Protein AF-0000000068949553 (afdb_homodimer)

Solvent-accessible surface area (backbone atoms only — not comparable to full-atom values): 16783 Å² total; per-residue (Å²): 129,57,68,70,57,35,52,52,43,13,50,46,40,32,72,17,38,64,11,78,54,32,34,65,67,35,18,41,54,50,34,69,39,44,67,48,80,45,80,35,47,56,68,35,63,81,46,45,53,63,43,74,55,59,36,26,35,33,28,70,36,51,30,34,30,34,23,46,80,44,94,84,44,94,73,44,55,70,48,36,74,42,40,63,44,35,77,43,51,50,64,27,38,65,57,67,40,52,30,86,45,18,33,30,22,61,36,61,22,30,31,39,32,35,38,50,82,54,48,55,60,37,37,74,75,37,23,66,42,46,50,29,48,52,37,48,52,41,42,48,52,48,52,32,40,59,66,45,40,75,46,61,65,53,51,29,56,45,49,67,40,54,64,44,80,72,128,128,56,70,67,56,33,52,53,44,13,50,45,38,31,72,16,39,64,12,76,54,34,32,65,67,35,18,40,55,49,32,70,38,46,68,46,77,45,77,34,48,56,67,33,62,80,48,45,52,64,42,74,52,62,38,26,36,32,28,68,35,50,30,34,30,34,23,47,80,44,95,85,46,92,71,43,56,70,49,36,73,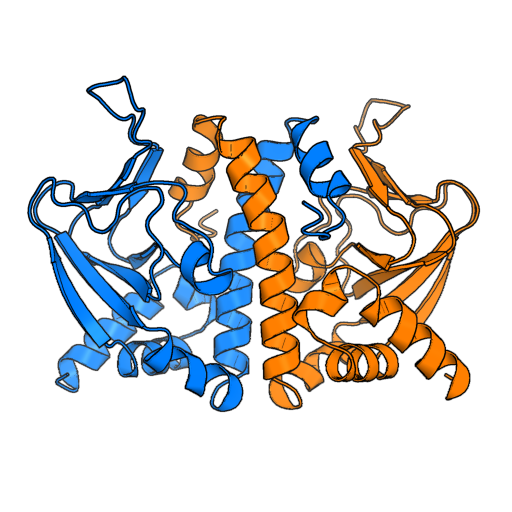43,39,61,43,34,74,43,51,50,65,27,39,66,56,68,40,52,30,86,44,19,33,28,22,61,38,60,24,29,32,39,34,34,38,50,82,52,48,56,60,37,37,74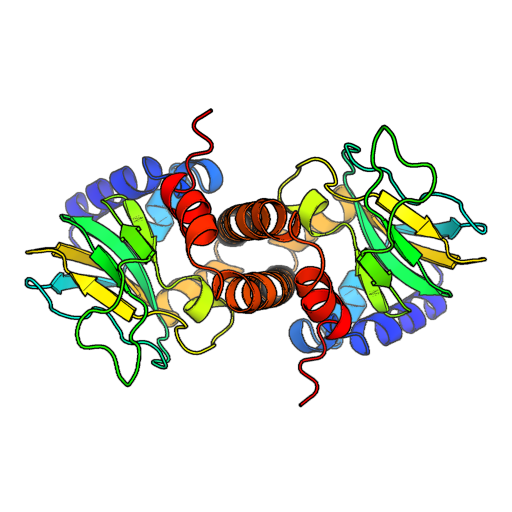,75,37,23,67,42,46,50,29,48,50,36,50,52,42,42,48,50,48,52,35,40,60,66,45,41,76,47,60,66,52,50,29,55,45,47,66,39,53,65,42,79,71,123

Radius of gyration: 20.59 Å; Cα contacts (8 Å, |Δi|>4): 673; chains: 2; bounding box: 46×60×43 Å

InterPro domains:
  IPR000595 Cyclic nucleotide-binding domain [PF00027] (40-125)
  IPR000595 Cyclic nucleotide-binding domain [PS50042] (34-140)
  IPR000595 Cyclic nucleotide-binding domain [SM00100] (14-138)
  IPR000595 Cyclic nucleotide-binding domain [cd00038] (30-134)
  IPR014710 RmlC-like jelly roll fold [G3DSA:2.60.120.10] (25-147)
  IPR018490 Cyclic nucleotide-binding domain superfamily [SSF51206] (34-143)

Secondary structure (DSSP, 8-state):
--HHHHHHHHHHHHHSTTHHHHHHHHHHHHHHT--EEEEE-TT-EEE-TT---SEEEEEEES-EEEE---TT-SS--EEEEE-TT-EESHHHHHHT---SSEEEESSSEEEEEEEHHHHHHHHHHSHHHHHHHHHHHHHHHHHHHHHHHTSHHHHHHHHHTTT----/--HHHHHHHHHHHHHSTTHHHHHHHHHHHHHHT--EEEEE-TT-EEE-TT---SEEEEEEES-EEEE---TT-SS--EEEEE-TT-EESHHHHHHT---SSEEEESSSEEEEEEEHHHHHHHHHHSHHHHHHHHHHHHHHHHHHHHHHTTSHHHHHHHHHTTT----

Nearest PDB structures (foldseek):
  5j48-assembly2_B  TM=8.671E-01  e=3.058E-11  Homo sapiens
  5kjx-assembly1_A  TM=8.851E-01  e=1.726E-10  Homo sapiens
  5kjz-assembly1_A  TM=7.926E-01  e=3.477E-11  Homo sapiens
  1ne4-assembly1_A  TM=8.118E-01  e=2.091E-10  Bos taurus
  4x6r-assembly1_B  TM=7.461E-01  e=1.038E-09  Bos taurus

Organism: Cupriavidus necator (strain ATCC 17699 / DSM 428 / KCTC 22496 / NCIMB 10442 / H16 / Stanier 337) (NCBI:txid381666)

Structure (mmCIF, N/CA/C/O backbone):
data_AF-0000000068949553-model_v1
#
loop_
_entity.id
_entity.type
_entity.pdbx_description
1 polymer 'Cyclic nucleotide-binding domain-containing protein'
#
loop_
_atom_site.group_PDB
_atom_site.id
_atom_site.type_symbol
_atom_site.label_atom_id
_atom_site.label_alt_id
_atom_site.label_comp_id
_atom_site.label_asym_id
_atom_site.label_entity_id
_atom_site.label_seq_id
_atom_site.pdbx_PDB_ins_code
_atom_site.Cartn_x
_atom_site.Cartn_y
_atom_site.Cartn_z
_atom_site.occupancy
_atom_site.B_iso_or_equiv
_atom_site.auth_seq_id
_atom_site.auth_comp_id
_atom_site.auth_asym_id
_atom_site.auth_atom_id
_atom_site.pdbx_PDB_model_num
ATOM 1 N N . MET A 1 1 ? -18.75 18.469 15.172 1 65.5 1 MET A N 1
ATOM 2 C CA . MET A 1 1 ? -18.438 19.484 14.188 1 65.5 1 MET A CA 1
ATOM 3 C C . MET A 1 1 ? -19.719 20 13.516 1 65.5 1 MET A C 1
ATOM 5 O O . MET A 1 1 ? -20.641 19.219 13.281 1 65.5 1 MET A O 1
ATOM 9 N N . LYS A 1 2 ? -19.781 21.328 13.391 1 76.44 2 LYS A N 1
ATOM 10 C CA . LYS A 1 2 ? -20.953 21.875 12.703 1 76.44 2 LYS A CA 1
ATOM 11 C C . LYS A 1 2 ? -21.031 21.375 11.266 1 76.44 2 LYS A C 1
ATOM 13 O O . LYS A 1 2 ? -20 21.031 10.672 1 76.44 2 LYS A O 1
ATOM 18 N N . GLU A 1 3 ? -22.203 21.141 10.789 1 79.94 3 GLU A N 1
ATOM 19 C CA . GLU A 1 3 ? -22.453 20.656 9.438 1 79.94 3 GLU A CA 1
ATOM 20 C C . GLU A 1 3 ? -21.672 21.469 8.406 1 79.94 3 GLU A C 1
ATOM 22 O O . GLU A 1 3 ? -21.094 20.906 7.469 1 79.94 3 GLU A O 1
ATOM 27 N N . GLN A 1 4 ? -21.656 22.734 8.594 1 79.88 4 GLN A N 1
ATOM 28 C CA . GLN A 1 4 ? -20.938 23.609 7.676 1 79.88 4 GLN A CA 1
ATOM 29 C C . GLN A 1 4 ? -19.438 23.328 7.68 1 79.88 4 GLN A C 1
ATOM 31 O O . GLN A 1 4 ? -18.797 23.359 6.633 1 79.88 4 GLN A O 1
ATOM 36 N N . GLU A 1 5 ? -18.938 23.062 8.82 1 84.56 5 GLU A N 1
ATOM 37 C CA . GLU A 1 5 ? -17.516 22.75 8.945 1 84.56 5 GLU A CA 1
ATOM 38 C C . GLU A 1 5 ? -17.188 21.422 8.258 1 84.56 5 GLU A C 1
ATOM 40 O O . GLU A 1 5 ? -16.141 21.297 7.613 1 84.56 5 GLU A O 1
ATOM 45 N N . ILE A 1 6 ? -18.234 20.562 8.336 1 88.38 6 ILE A N 1
ATOM 46 C CA . ILE A 1 6 ? -18.031 19.25 7.715 1 88.38 6 ILE A CA 1
ATOM 47 C C . ILE A 1 6 ? -18 19.406 6.199 1 88.38 6 ILE A C 1
ATOM 49 O O . ILE A 1 6 ? -17.172 18.797 5.523 1 88.38 6 ILE A O 1
ATOM 53 N N . ASP A 1 7 ? -18.812 20.234 5.672 1 91.88 7 ASP A N 1
ATOM 54 C CA . ASP A 1 7 ? -18.875 20.469 4.23 1 91.88 7 ASP A CA 1
ATOM 55 C C . ASP A 1 7 ? -17.562 21.094 3.73 1 91.88 7 ASP A C 1
ATOM 57 O O . ASP A 1 7 ? -17.078 20.75 2.656 1 91.88 7 ASP A O 1
ATOM 61 N N . ARG A 1 8 ? -17.125 22 4.484 1 89.75 8 ARG A N 1
ATOM 62 C CA . ARG A 1 8 ? -15.883 22.672 4.121 1 89.75 8 ARG A CA 1
ATOM 63 C C . ARG A 1 8 ? -14.727 21.672 4.098 1 89.75 8 ARG A C 1
ATOM 65 O O . ARG A 1 8 ? -13.906 21.688 3.172 1 89.75 8 ARG A O 1
ATOM 72 N N . ILE A 1 9 ? -14.734 20.875 5.09 1 89.94 9 ILE A N 1
ATOM 73 C CA . ILE A 1 9 ? -13.672 19.875 5.195 1 89.94 9 ILE A CA 1
ATOM 74 C C . ILE A 1 9 ? -13.789 18.875 4.051 1 89.94 9 ILE A C 1
ATOM 76 O O . ILE A 1 9 ? -12.789 18.484 3.445 1 89.94 9 ILE A O 1
ATOM 80 N N . ALA A 1 10 ? -14.992 18.469 3.777 1 94.19 10 ALA A N 1
ATOM 81 C CA . ALA A 1 10 ? -15.242 17.531 2.688 1 94.19 10 ALA A CA 1
ATOM 82 C C . ALA A 1 10 ? -14.742 18.094 1.357 1 94.19 10 ALA A C 1
ATOM 84 O O . ALA A 1 10 ? -14.117 17.375 0.569 1 94.19 10 ALA A O 1
ATOM 85 N N . THR A 1 11 ? -14.969 19.312 1.14 1 94.44 11 THR A N 1
ATOM 86 C CA . THR A 1 11 ? -14.531 19.969 -0.09 1 94.44 11 THR A CA 1
ATOM 87 C C . THR A 1 11 ? -13.008 20 -0.17 1 94.44 11 THR A C 1
ATOM 89 O O . THR A 1 11 ? -12.43 19.719 -1.223 1 94.44 11 THR A O 1
ATOM 92 N N . MET A 1 12 ? -12.43 20.297 0.908 1 90.25 12 MET A N 1
ATOM 93 C CA . MET A 1 12 ? -10.977 20.344 0.96 1 90.25 12 MET A CA 1
ATOM 94 C C . MET A 1 12 ? -10.367 18.984 0.649 1 90.25 12 MET A C 1
ATOM 96 O O . MET A 1 12 ? -9.406 18.891 -0.111 1 90.25 12 MET A O 1
ATOM 100 N N . ILE A 1 13 ? -10.938 17.938 1.201 1 90.75 13 ILE A N 1
ATOM 101 C CA . ILE A 1 13 ? -10.453 16.578 0.982 1 90.75 13 ILE A CA 1
ATOM 102 C C . ILE A 1 13 ? -10.641 16.188 -0.481 1 90.75 13 ILE A C 1
ATOM 104 O O . ILE A 1 13 ? -9.75 15.602 -1.1 1 90.75 13 ILE A O 1
ATOM 108 N N . TYR A 1 14 ? -11.719 16.547 -0.972 1 94.06 14 TYR A N 1
ATOM 109 C CA . TYR A 1 14 ? -12.031 16.219 -2.357 1 94.06 14 TYR A CA 1
ATOM 110 C C . TYR A 1 14 ? -11.062 16.906 -3.312 1 94.06 14 TYR A C 1
ATOM 112 O O . TYR A 1 14 ? -10.68 16.328 -4.34 1 94.06 14 TYR A O 1
ATOM 120 N N . GLU A 1 15 ? -10.648 18.047 -2.986 1 91.31 15 GLU A N 1
ATOM 121 C CA . GLU A 1 15 ? -9.781 18.844 -3.861 1 91.31 15 GLU A CA 1
ATOM 122 C C . GLU A 1 15 ? -8.32 18.422 -3.719 1 91.31 15 GLU A C 1
ATOM 124 O O . GLU A 1 15 ? -7.488 18.766 -4.562 1 91.31 15 GLU A O 1
ATOM 129 N N . ALA A 1 16 ? -8.039 17.734 -2.672 1 87.25 16 ALA A N 1
ATOM 130 C CA . ALA A 1 16 ? -6.699 17.188 -2.473 1 87.25 16 ALA A CA 1
ATOM 131 C C . ALA A 1 16 ? -6.465 15.969 -3.359 1 87.25 16 ALA A C 1
ATOM 133 O O . ALA A 1 16 ? -7.406 15.414 -3.926 1 87.25 16 ALA A O 1
ATOM 134 N N . PRO A 1 17 ? -5.262 15.547 -3.506 1 84.5 17 PRO A N 1
ATOM 135 C CA . PRO A 1 17 ? -4.969 14.383 -4.348 1 84.5 17 PRO A CA 1
ATOM 136 C C . PRO A 1 17 ? -5.75 13.141 -3.926 1 84.5 17 PRO A C 1
ATOM 138 O O . PRO A 1 17 ? -6.211 12.375 -4.777 1 84.5 17 PRO A O 1
ATOM 141 N N . LEU A 1 18 ? -5.938 12.961 -2.729 1 88.94 18 LEU A N 1
ATOM 142 C CA . LEU A 1 18 ? -6.688 11.82 -2.213 1 88.94 18 LEU A CA 1
ATOM 143 C C . LEU A 1 18 ? -8.102 11.789 -2.793 1 88.94 18 LEU A C 1
ATOM 145 O O . LEU A 1 18 ? -8.656 10.711 -3.027 1 88.94 18 LEU A O 1
ATOM 149 N N . GLY A 1 19 ? -8.625 12.93 -2.982 1 91.88 19 GLY A N 1
ATOM 150 C CA . GLY A 1 19 ? -9.984 13.031 -3.488 1 91.88 19 GLY A CA 1
ATOM 151 C C . GLY A 1 19 ? -10.172 12.391 -4.848 1 91.88 19 GLY A C 1
ATOM 152 O O . GLY A 1 19 ? -11.258 11.914 -5.176 1 91.88 19 GLY A O 1
ATOM 153 N N . GLU A 1 20 ? -9.109 12.391 -5.664 1 90.31 20 GLU A N 1
ATOM 154 C CA . GLU A 1 20 ? -9.172 11.766 -6.98 1 90.31 20 GLU A CA 1
ATOM 155 C C . GLU A 1 20 ? -9.461 10.273 -6.871 1 90.31 20 GLU A C 1
ATOM 157 O O . GLU A 1 20 ? -10.023 9.672 -7.789 1 90.31 20 GLU A O 1
ATOM 162 N N . TYR A 1 21 ? -9.219 9.734 -5.773 1 91.94 21 TYR A N 1
ATOM 163 C CA . TYR A 1 21 ? -9.367 8.297 -5.586 1 91.94 21 TYR A CA 1
ATOM 164 C C . TYR A 1 21 ? -10.664 7.977 -4.848 1 91.94 21 TYR A C 1
ATOM 166 O O . TYR A 1 21 ? -11.359 7.016 -5.184 1 91.94 21 TYR A O 1
ATOM 174 N N . ILE A 1 22 ? -11.047 8.805 -3.914 1 95.31 22 ILE A N 1
ATOM 175 C CA . ILE A 1 22 ? -12.156 8.422 -3.051 1 95.31 22 ILE A CA 1
ATOM 176 C C . ILE A 1 22 ? -13.422 9.156 -3.482 1 95.31 22 ILE A C 1
ATOM 178 O O . ILE A 1 22 ? -14.523 8.82 -3.039 1 95.31 22 ILE A O 1
ATOM 182 N N . GLY A 1 23 ? -13.289 10.164 -4.332 1 95.25 23 GLY A N 1
ATOM 183 C CA . GLY A 1 23 ? -14.43 10.898 -4.855 1 95.25 23 GLY A CA 1
ATOM 184 C C . GLY A 1 23 ? -15.086 11.797 -3.824 1 95.25 23 GLY A C 1
ATOM 185 O O . GLY A 1 23 ? -14.594 11.922 -2.699 1 95.25 23 GLY A O 1
ATOM 186 N N . ARG A 1 24 ? -16.156 12.43 -4.234 1 95.81 24 ARG A N 1
ATOM 187 C CA . ARG A 1 24 ? -16.875 13.375 -3.391 1 95.81 24 ARG A CA 1
ATOM 188 C C . ARG A 1 24 ? -17.547 12.672 -2.213 1 95.81 24 ARG A C 1
ATOM 190 O O . ARG A 1 24 ? -17.5 13.156 -1.083 1 95.81 24 ARG A O 1
ATOM 197 N N . ASP A 1 25 ? -18.141 11.562 -2.506 1 96.75 25 ASP A N 1
ATOM 198 C CA . ASP A 1 25 ? -18.812 10.82 -1.447 1 96.75 25 ASP A CA 1
ATOM 199 C C . ASP A 1 25 ? -17.812 10.336 -0.395 1 96.75 25 ASP A C 1
ATOM 201 O O . ASP A 1 25 ? -18.078 10.445 0.806 1 96.75 25 ASP A O 1
ATOM 205 N N . GLY A 1 26 ? -16.734 9.812 -0.866 1 97 26 GLY A N 1
ATOM 206 C CA . GLY A 1 26 ? -15.688 9.383 0.057 1 97 26 GLY A CA 1
ATOM 207 C C . GLY A 1 26 ? -15.141 10.508 0.91 1 97 26 GLY A C 1
ATOM 208 O O . GLY A 1 26 ? -14.93 10.344 2.113 1 97 26 GLY A O 1
ATOM 209 N N . ALA A 1 27 ? -14.953 11.656 0.282 1 95.38 27 ALA A N 1
ATOM 210 C CA . ALA A 1 27 ? -14.477 12.836 1.002 1 95.38 27 ALA A CA 1
ATOM 211 C C . ALA A 1 27 ? -15.461 13.25 2.092 1 95.38 27 ALA A C 1
ATOM 213 O O . ALA A 1 27 ? -15.055 13.602 3.199 1 95.38 27 ALA A O 1
ATOM 214 N N . ALA A 1 28 ? -16.688 13.188 1.801 1 95.94 28 ALA A N 1
ATOM 215 C CA . ALA A 1 28 ? -17.719 13.547 2.766 1 95.94 28 ALA A CA 1
ATOM 216 C C . ALA A 1 28 ? -17.719 12.586 3.951 1 95.94 28 ALA A C 1
ATOM 218 O O . ALA A 1 28 ? -17.828 13.016 5.102 1 95.94 28 ALA A O 1
ATOM 219 N N . ILE A 1 29 ? -17.625 11.328 3.662 1 96.06 29 ILE A N 1
ATOM 220 C CA . ILE A 1 29 ? -17.625 10.312 4.711 1 96.06 29 ILE A CA 1
ATOM 221 C C . ILE A 1 29 ? -16.406 10.516 5.617 1 96.06 29 ILE A C 1
ATOM 223 O O . ILE A 1 29 ? -16.531 10.5 6.844 1 96.06 29 ILE A O 1
ATOM 227 N N . LEU A 1 30 ? -15.242 10.727 4.988 1 94.06 30 LEU A N 1
ATOM 228 C CA . LEU A 1 30 ? -14.047 10.953 5.789 1 94.06 30 LEU A CA 1
ATOM 229 C C . LEU A 1 30 ? -14.195 12.203 6.652 1 94.06 30 LEU A C 1
ATOM 231 O O . LEU A 1 30 ? -13.828 12.195 7.832 1 94.06 30 LEU A O 1
ATOM 235 N N . ALA A 1 31 ? -14.688 13.219 6.078 1 93.44 31 ALA A N 1
ATOM 236 C CA . ALA A 1 31 ? -14.867 14.469 6.812 1 93.44 31 ALA A CA 1
ATOM 237 C C . ALA A 1 31 ? -15.75 14.266 8.031 1 93.44 31 ALA A C 1
ATOM 239 O O . ALA A 1 31 ? -15.5 14.844 9.094 1 93.44 31 ALA A O 1
ATOM 240 N N . GLU A 1 32 ? -16.734 13.453 7.859 1 93.62 32 GLU A N 1
ATOM 241 C CA . GLU A 1 32 ? -17.656 13.18 8.953 1 93.62 32 GLU A CA 1
ATOM 242 C C . GLU A 1 32 ? -16.969 12.422 10.086 1 93.62 32 GLU A C 1
ATOM 244 O O . GLU A 1 32 ? -17.453 12.43 11.227 1 93.62 32 GLU A O 1
ATOM 249 N N . HIS A 1 33 ? -15.914 11.781 9.789 1 92 33 HIS A N 1
ATOM 250 C CA . HIS A 1 33 ? -15.258 10.945 10.781 1 92 33 HIS A CA 1
ATOM 251 C C . HIS A 1 33 ? -13.969 11.586 11.281 1 92 33 HIS A C 1
ATOM 253 O O . HIS A 1 33 ? -13.195 10.961 12.008 1 92 33 HIS A O 1
ATOM 259 N N . ALA A 1 34 ? -13.766 12.781 10.703 1 85.38 34 ALA A N 1
ATOM 260 C CA . ALA A 1 34 ? -12.617 13.523 11.219 1 85.38 34 ALA A CA 1
ATOM 261 C C . ALA A 1 34 ? -12.789 13.828 12.703 1 85.38 34 ALA A C 1
ATOM 263 O O . ALA A 1 34 ? -13.891 14.141 13.156 1 85.38 34 ALA A O 1
ATOM 264 N N . ALA A 1 35 ? -11.805 13.594 13.469 1 74.31 35 ALA A N 1
ATOM 265 C CA . ALA A 1 35 ? -11.906 13.75 14.914 1 74.31 35 ALA A CA 1
ATOM 266 C C . ALA A 1 35 ? -11.75 15.219 15.32 1 74.31 35 ALA A C 1
ATOM 268 O O . ALA A 1 35 ? -12.672 15.812 15.891 1 74.31 35 ALA A O 1
ATOM 269 N N . GLU A 1 36 ? -10.453 15.695 15.352 1 83.31 36 GLU A N 1
ATOM 270 C CA . GLU A 1 36 ? -10.188 16.984 15.977 1 83.31 36 GLU A CA 1
ATOM 271 C C . GLU A 1 36 ? -9.234 17.828 15.125 1 83.31 36 GLU A C 1
ATOM 273 O O . GLU A 1 36 ? -8.359 17.281 14.453 1 83.31 36 GLU A O 1
ATOM 278 N N . ALA A 1 37 ? -9.531 19.062 15.109 1 88.94 37 ALA A N 1
ATOM 279 C CA . ALA A 1 37 ? -8.578 20.016 14.555 1 88.94 37 ALA A CA 1
ATOM 280 C C . ALA A 1 37 ? -7.461 20.312 15.547 1 88.94 37 ALA A C 1
ATOM 282 O O . ALA A 1 37 ? -7.715 20.484 16.75 1 88.94 37 ALA A O 1
ATOM 283 N N . ARG A 1 38 ? -6.266 20.219 15.094 1 94.06 38 ARG A N 1
ATOM 284 C CA . ARG A 1 38 ? -5.098 20.531 15.906 1 94.06 38 ARG A CA 1
ATOM 285 C C . ARG A 1 38 ? -4.348 21.75 15.344 1 94.06 38 ARG A C 1
ATOM 287 O O . ARG A 1 38 ? -4.039 21.797 14.156 1 94.06 38 ARG A O 1
ATOM 294 N N . LEU A 1 39 ? -4.105 22.672 16.203 1 96.56 39 LEU A N 1
ATOM 295 C CA . LEU A 1 39 ? -3.326 23.844 15.844 1 96.56 39 LEU A CA 1
ATOM 296 C C . LEU A 1 39 ? -1.879 23.703 16.297 1 96.56 39 LEU A C 1
ATOM 298 O O . LEU A 1 39 ? -1.616 23.203 17.391 1 96.56 39 LEU A O 1
ATOM 302 N N . LEU A 1 40 ? -1.036 24.125 15.461 1 97.88 40 LEU A N 1
ATOM 303 C CA . LEU A 1 40 ? 0.39 24.109 15.766 1 97.88 40 LEU A CA 1
ATOM 304 C C . LEU A 1 40 ? 1.002 25.5 15.617 1 97.88 40 LEU A C 1
ATOM 306 O O . LEU A 1 40 ? 0.693 26.219 14.672 1 97.88 40 LEU A O 1
ATOM 310 N N . LYS A 1 41 ? 1.828 25.797 16.547 1 97.81 41 LYS A N 1
ATOM 311 C CA . LYS A 1 41 ? 2.629 27.016 16.422 1 97.81 41 LYS A CA 1
ATOM 312 C C . LYS A 1 41 ? 3.922 26.734 15.664 1 97.81 41 LYS A C 1
ATOM 314 O O . LYS A 1 41 ? 4.332 25.594 15.516 1 97.81 41 LYS A O 1
ATOM 319 N N . GLY A 1 42 ? 4.43 27.781 15.25 1 96.5 42 GLY A N 1
ATOM 320 C CA . GLY A 1 42 ? 5.711 27.625 14.586 1 96.5 42 GLY A CA 1
ATOM 321 C C . GLY A 1 42 ? 6.707 26.797 15.383 1 96.5 42 GLY A C 1
ATOM 322 O O . GLY A 1 42 ? 6.832 26.984 16.594 1 96.5 42 GLY A O 1
ATOM 323 N N . ASP A 1 43 ? 7.25 25.797 14.711 1 94.81 43 ASP A N 1
ATOM 324 C CA . ASP A 1 43 ? 8.344 24.969 15.219 1 94.81 43 ASP A CA 1
ATOM 325 C C . ASP A 1 43 ? 7.82 23.906 16.172 1 94.81 43 ASP A C 1
ATOM 327 O O . ASP A 1 43 ? 8.594 23.094 16.703 1 94.81 43 ASP A O 1
ATOM 331 N N . GLU A 1 44 ? 6.527 23.938 16.375 1 97.06 44 GLU A N 1
ATOM 332 C CA . GLU A 1 44 ? 5.945 22.859 17.156 1 97.06 44 GLU A CA 1
ATOM 333 C C . GLU A 1 44 ? 5.895 21.562 16.344 1 97.06 44 GLU A C 1
ATOM 335 O O . GLU A 1 44 ? 5.562 21.578 15.156 1 97.06 44 GLU A O 1
ATOM 340 N N . PHE A 1 45 ? 6.195 20.484 17.016 1 96.88 45 PHE A N 1
ATOM 341 C CA . PHE A 1 45 ? 6.176 19.188 16.344 1 96.88 45 PHE A CA 1
ATOM 342 C C . PHE A 1 45 ? 4.781 18.562 16.406 1 96.88 45 PHE A C 1
ATOM 344 O O . PHE A 1 45 ? 4.148 18.547 17.453 1 96.88 45 PHE A O 1
ATOM 351 N N . LEU A 1 46 ? 4.344 18.156 15.242 1 97.25 46 LEU A N 1
ATOM 352 C CA . LEU A 1 46 ? 3.146 17.312 15.203 1 97.25 46 LEU A CA 1
ATOM 353 C C . LEU A 1 46 ? 3.42 15.953 15.82 1 97.25 46 LEU A C 1
ATOM 355 O O . LEU A 1 46 ? 2.633 15.461 16.641 1 97.25 46 LEU A O 1
ATOM 359 N N . TYR A 1 47 ? 4.461 15.391 15.43 1 96.38 47 TYR A N 1
ATOM 360 C CA . TYR A 1 47 ? 5.039 14.188 16.031 1 96.38 47 TYR A CA 1
ATOM 361 C C . TYR A 1 47 ? 6.535 14.109 15.758 1 96.38 47 TYR A C 1
ATOM 363 O O . TYR A 1 47 ? 7.062 14.852 14.93 1 96.38 47 TYR A O 1
ATOM 371 N N . ARG A 1 48 ? 7.207 13.195 16.438 1 94.88 48 ARG A N 1
ATOM 372 C CA . ARG A 1 48 ? 8.648 13.039 16.297 1 94.88 48 ARG A CA 1
ATOM 373 C C . ARG A 1 48 ? 9 11.641 15.797 1 94.88 48 ARG A C 1
ATOM 375 O O . ARG A 1 48 ? 8.234 10.703 15.992 1 94.88 48 ARG A O 1
ATOM 382 N N . ARG A 1 49 ? 10.117 11.664 15.094 1 91.75 49 ARG A N 1
ATOM 383 C CA . ARG A 1 49 ? 10.641 10.359 14.703 1 91.75 49 ARG A CA 1
ATOM 384 C C . ARG A 1 49 ? 10.656 9.406 15.891 1 91.75 49 ARG A C 1
ATOM 386 O O . ARG A 1 49 ? 11.07 9.773 17 1 91.75 49 ARG A O 1
ATOM 393 N N . GLY A 1 50 ? 10.188 8.164 15.594 1 92.69 50 GLY A N 1
ATOM 394 C CA . GLY A 1 50 ? 10.188 7.156 16.641 1 92.69 50 GLY A CA 1
ATOM 395 C C . GLY A 1 50 ? 8.867 7.059 17.375 1 92.69 50 GLY A C 1
ATOM 396 O O . GLY A 1 50 ? 8.594 6.055 18.031 1 92.69 50 GLY A O 1
ATOM 397 N N . ASP A 1 51 ? 8.062 8.156 17.328 1 93.94 51 ASP A N 1
ATOM 398 C CA . ASP A 1 51 ? 6.73 8.109 17.938 1 93.94 51 ASP A CA 1
ATOM 399 C C . ASP A 1 51 ? 5.844 7.078 17.234 1 93.94 51 ASP A C 1
ATOM 401 O O . ASP A 1 51 ? 5.98 6.848 16.031 1 93.94 51 ASP A O 1
ATOM 405 N N . VAL A 1 52 ? 5 6.449 18.047 1 93.25 52 VAL A N 1
ATOM 406 C CA . VAL A 1 52 ? 3.928 5.625 17.5 1 93.25 52 VAL A CA 1
ATOM 407 C C . VAL A 1 52 ? 2.584 6.316 17.719 1 93.25 52 VAL A C 1
ATOM 409 O O . VAL A 1 52 ? 2.209 6.621 18.844 1 93.25 52 VAL A O 1
ATOM 412 N N . THR A 1 53 ? 1.964 6.664 16.609 1 90.06 53 THR A N 1
ATOM 413 C CA . THR A 1 53 ? 0.66 7.309 16.719 1 90.06 53 THR A CA 1
ATOM 414 C C . THR A 1 53 ? -0.432 6.418 16.141 1 90.06 53 THR A C 1
ATOM 416 O O . THR A 1 53 ? -0.155 5.551 15.297 1 90.06 53 THR A O 1
ATOM 419 N N . SER A 1 54 ? -1.658 6.574 16.625 1 90.88 54 SER A N 1
ATOM 420 C CA . SER A 1 54 ? -2.807 5.844 16.109 1 90.88 54 SER A CA 1
ATOM 421 C C . SER A 1 54 ? -3.699 6.746 15.258 1 90.88 54 SER A C 1
ATOM 423 O O . SER A 1 54 ? -4.914 6.551 15.203 1 90.88 54 SER A O 1
ATOM 425 N N . SER A 1 55 ? -3.035 7.797 14.703 1 94.5 55 SER A N 1
ATOM 426 C CA . SER A 1 55 ? -3.766 8.75 13.883 1 94.5 55 SER A CA 1
ATOM 427 C C . SER A 1 55 ? -2.965 9.141 12.641 1 94.5 55 SER A C 1
ATOM 429 O O . SER A 1 55 ? -1.738 9.016 12.625 1 94.5 55 SER A O 1
ATOM 431 N N . PHE A 1 56 ? -3.686 9.531 11.672 1 95.25 56 PHE A N 1
ATOM 432 C CA . PHE A 1 56 ? -3.09 10.273 10.562 1 95.25 56 PHE A CA 1
ATOM 433 C C . PHE A 1 56 ? -3.754 11.633 10.398 1 95.25 56 PHE A C 1
ATOM 435 O O . PHE A 1 56 ? -4.734 11.938 11.078 1 95.25 56 PHE A O 1
ATOM 442 N N . TYR A 1 57 ? -3.16 12.477 9.523 1 95.69 57 TYR A N 1
ATOM 443 C CA . TYR A 1 57 ? -3.57 13.883 9.508 1 95.69 57 TYR A CA 1
ATOM 444 C C . TYR A 1 57 ? -3.67 14.406 8.078 1 95.69 57 TYR A C 1
ATOM 446 O O . TYR A 1 57 ? -2.977 13.914 7.184 1 95.69 57 TYR A O 1
ATOM 454 N N . ILE A 1 58 ? -4.453 15.383 7.926 1 93.94 58 ILE A N 1
ATOM 455 C CA . ILE A 1 58 ? -4.496 16.203 6.715 1 93.94 58 ILE A CA 1
ATOM 456 C C . ILE A 1 58 ? -4.199 17.656 7.066 1 93.94 58 ILE A C 1
ATOM 458 O O . ILE A 1 58 ? -4.773 18.203 8.008 1 93.94 58 ILE A O 1
ATOM 462 N N . VAL A 1 59 ? -3.33 18.266 6.32 1 95.31 59 VAL A N 1
ATOM 463 C CA . VAL A 1 59 ? -3.012 19.672 6.543 1 95.31 59 VAL A CA 1
ATOM 464 C C . VAL A 1 59 ? -4.172 20.531 6.066 1 95.31 59 VAL A C 1
ATOM 466 O O . VAL A 1 59 ? -4.605 20.438 4.918 1 95.31 59 VAL A O 1
ATOM 469 N N . THR A 1 60 ? -4.648 21.359 6.953 1 93.75 60 THR A N 1
ATOM 470 C CA . THR A 1 60 ? -5.789 22.188 6.578 1 93.75 60 THR A CA 1
ATOM 471 C C . THR A 1 60 ? -5.371 23.656 6.422 1 93.75 60 THR A C 1
ATOM 473 O O . THR A 1 60 ? -6.07 24.438 5.781 1 93.75 60 THR A O 1
ATOM 476 N N . ASP A 1 61 ? -4.324 24.016 7.031 1 94.19 61 ASP A N 1
ATOM 477 C CA . ASP A 1 61 ? -3.797 25.375 6.945 1 94.19 61 ASP A CA 1
ATOM 478 C C . ASP A 1 61 ? -2.301 25.406 7.254 1 94.19 61 ASP A C 1
ATOM 480 O O . ASP A 1 61 ? -1.817 24.625 8.078 1 94.19 61 ASP A O 1
ATOM 484 N N . GLY A 1 62 ? -1.599 26.328 6.535 1 96.19 62 GLY A N 1
ATOM 485 C CA . GLY A 1 62 ? -0.174 26.484 6.785 1 96.19 62 GLY A CA 1
ATOM 486 C C . GLY A 1 62 ? 0.667 25.406 6.145 1 96.19 62 GLY A C 1
ATOM 487 O O . GLY A 1 62 ? 0.27 24.812 5.133 1 96.19 62 GLY A O 1
ATOM 488 N N . ARG A 1 63 ? 1.917 25.312 6.699 1 96.94 63 ARG A N 1
ATOM 489 C CA . ARG A 1 63 ? 2.877 24.359 6.141 1 96.94 63 ARG A CA 1
ATOM 490 C C . ARG A 1 63 ? 3.572 23.562 7.242 1 96.94 63 ARG A C 1
ATOM 492 O O . ARG A 1 63 ? 3.777 24.078 8.344 1 96.94 63 ARG A O 1
ATOM 499 N N . LEU A 1 64 ? 3.852 22.359 6.957 1 96.44 64 LEU A N 1
ATOM 500 C CA . LEU A 1 64 ? 4.621 21.5 7.84 1 96.44 64 LEU A CA 1
ATOM 501 C C . LEU A 1 64 ? 5.867 20.969 7.137 1 96.44 64 LEU A C 1
ATOM 503 O O . LEU A 1 64 ? 5.848 20.734 5.93 1 96.44 64 LEU A O 1
ATOM 507 N N . ALA A 1 65 ? 6.902 20.781 7.895 1 93.69 65 ALA A N 1
ATOM 508 C CA . ALA A 1 65 ? 8.141 20.234 7.363 1 93.69 65 ALA A CA 1
ATOM 509 C C . ALA A 1 65 ? 8.359 18.812 7.859 1 93.69 65 ALA A C 1
ATOM 511 O O . ALA A 1 65 ? 8.234 18.531 9.055 1 93.69 65 ALA A O 1
ATOM 512 N N . LEU A 1 66 ? 8.555 17.906 6.906 1 91.38 66 LEU A N 1
ATOM 513 C CA . LEU A 1 66 ? 9.133 16.625 7.25 1 91.38 66 LEU A CA 1
ATOM 514 C C . LEU A 1 66 ? 10.633 16.734 7.469 1 91.38 66 LEU A C 1
ATOM 516 O O . LEU A 1 66 ? 11.367 17.156 6.566 1 91.38 66 LEU A O 1
ATOM 520 N N . VAL A 1 67 ? 11.062 16.344 8.68 1 89.12 67 VAL A N 1
ATOM 521 C CA . VAL A 1 67 ? 12.461 16.609 9.008 1 89.12 67 VAL A CA 1
ATOM 522 C C . VAL A 1 67 ? 13.125 15.328 9.516 1 89.12 67 VAL A C 1
ATOM 524 O O . VAL A 1 67 ? 12.492 14.531 10.219 1 89.12 67 VAL A O 1
ATOM 527 N N . ARG A 1 68 ? 14.328 15.125 9.102 1 83.81 68 ARG A N 1
ATOM 528 C CA . ARG A 1 68 ? 15.148 14.039 9.625 1 83.81 68 ARG A CA 1
ATOM 529 C C . ARG A 1 68 ? 15.938 14.484 10.844 1 83.81 68 ARG A C 1
ATOM 531 O O . ARG A 1 68 ? 16.953 15.18 10.719 1 83.81 68 ARG A O 1
ATOM 538 N N . GLU A 1 69 ? 15.383 14.133 11.922 1 76.81 69 GLU A N 1
ATOM 539 C CA . GLU A 1 69 ? 16.094 14.547 13.125 1 76.81 69 GLU A CA 1
ATOM 540 C C . GLU A 1 69 ? 17.344 13.695 13.344 1 76.81 69 GLU A C 1
ATOM 542 O O . GLU A 1 69 ? 17.281 12.469 13.266 1 76.81 69 GLU A O 1
ATOM 547 N N . LYS A 1 70 ? 18.562 14.305 13.016 1 68.12 70 LYS A N 1
ATOM 548 C CA . LYS A 1 70 ? 19.797 13.594 13.32 1 68.12 70 LYS A CA 1
ATOM 549 C C . LYS A 1 70 ? 20.281 13.914 14.734 1 68.12 70 LYS A C 1
ATOM 551 O O . LYS A 1 70 ? 20.031 15.008 15.25 1 68.12 70 LYS A O 1
ATOM 556 N N . THR A 1 71 ? 20.625 12.766 15.461 1 61 71 THR A N 1
ATOM 557 C CA . THR A 1 71 ? 21.125 12.914 16.828 1 61 71 THR A CA 1
ATOM 558 C C . THR A 1 71 ? 22.078 14.109 16.922 1 61 71 THR A C 1
ATOM 560 O O . THR A 1 71 ? 22.062 14.844 17.922 1 61 71 THR A O 1
ATOM 563 N N . ASN A 1 72 ? 22.953 14.148 15.961 1 56.78 72 ASN A N 1
ATOM 564 C CA . ASN A 1 72 ? 24.062 15.055 16.266 1 56.78 72 ASN A CA 1
ATOM 565 C C . ASN A 1 72 ? 23.922 16.375 15.5 1 56.78 72 ASN A C 1
ATOM 567 O O . ASN A 1 72 ? 24.859 17.172 15.461 1 56.78 72 ASN A O 1
ATOM 571 N N . GLU A 1 73 ? 22.891 16.516 14.727 1 55.88 73 GLU A N 1
ATOM 572 C CA . GLU A 1 73 ? 22.953 17.734 13.93 1 55.88 73 GLU A CA 1
ATOM 573 C C . GLU A 1 73 ? 21.812 18.688 14.289 1 55.88 73 GLU A C 1
ATOM 575 O O . GLU A 1 73 ? 20.719 18.25 14.633 1 55.88 73 GLU A O 1
ATOM 580 N N . ARG A 1 74 ? 22.203 19.922 14.734 1 55.16 74 ARG A N 1
ATOM 581 C CA . ARG A 1 74 ? 21.359 21.047 15.125 1 55.16 74 ARG A CA 1
ATOM 582 C C . ARG A 1 74 ? 20.312 21.328 14.062 1 55.16 74 ARG A C 1
ATOM 584 O O . ARG A 1 74 ? 19.219 21.812 14.375 1 55.16 74 ARG A O 1
ATOM 591 N N . THR A 1 75 ? 20.703 21.188 12.75 1 60.38 75 THR A N 1
ATOM 592 C CA . THR A 1 75 ? 19.719 21.547 11.727 1 60.38 75 THR A CA 1
ATOM 593 C C . THR A 1 75 ? 19.25 20.312 10.969 1 60.38 75 THR A C 1
ATOM 595 O O . THR A 1 75 ? 20.031 19.641 10.305 1 60.38 75 THR A O 1
ATOM 598 N N . ALA A 1 76 ? 18.141 19.859 11.32 1 64.12 76 ALA A N 1
ATOM 599 C CA . ALA A 1 76 ? 17.609 18.688 10.6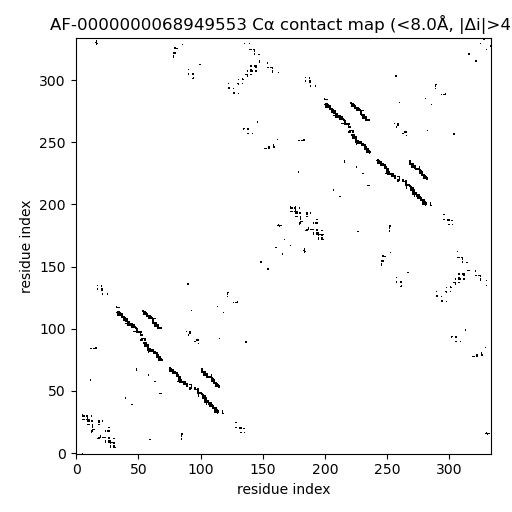41 1 64.12 76 ALA A CA 1
ATOM 600 C C . ALA A 1 76 ? 17.125 19.047 9.234 1 64.12 76 ALA A C 1
ATOM 602 O O . ALA A 1 76 ? 16.312 19.953 9.062 1 64.12 76 ALA A O 1
ATOM 603 N N . PRO A 1 77 ? 17.797 18.531 8.234 1 76.19 77 PRO A N 1
ATOM 604 C CA . PRO A 1 77 ? 17.375 18.844 6.867 1 76.19 77 PRO A CA 1
ATOM 605 C C . PRO A 1 77 ? 15.906 18.516 6.609 1 76.19 77 PRO A C 1
ATOM 607 O O . PRO A 1 77 ? 15.391 17.516 7.125 1 76.19 77 PRO A O 1
ATOM 610 N N . ILE A 1 78 ? 15.266 19.594 6.039 1 76.56 78 ILE A N 1
ATOM 611 C CA . ILE A 1 78 ? 13.891 19.406 5.598 1 76.56 78 ILE A CA 1
ATOM 612 C C . ILE A 1 78 ? 13.859 18.438 4.414 1 76.56 78 ILE A C 1
ATOM 614 O O . ILE A 1 78 ? 14.516 18.672 3.4 1 76.56 78 ILE A O 1
ATOM 618 N N . VAL A 1 79 ? 13.164 17.422 4.625 1 77.56 79 VAL A N 1
ATOM 619 C CA . VAL A 1 79 ? 13.023 16.406 3.586 1 77.56 79 VAL A CA 1
ATOM 620 C C . VAL A 1 79 ? 11.93 16.812 2.604 1 77.56 79 VAL A C 1
ATOM 622 O O . VAL A 1 79 ? 12.078 16.641 1.391 1 77.56 79 VAL A O 1
ATOM 625 N N . HIS A 1 80 ? 10.82 17.328 3.133 1 83.88 80 HIS A N 1
ATOM 626 C CA . HIS A 1 80 ? 9.656 17.719 2.342 1 83.88 80 HIS A CA 1
ATOM 627 C C . HIS A 1 80 ? 8.766 18.703 3.104 1 83.88 80 HIS A C 1
ATOM 629 O O . HIS A 1 80 ? 8.758 18.703 4.336 1 83.88 80 HIS A O 1
ATOM 635 N N . VAL A 1 81 ? 8.133 19.547 2.289 1 90.56 81 VAL A N 1
ATOM 636 C CA . VAL A 1 81 ? 7.184 20.484 2.889 1 90.56 81 VAL A CA 1
ATOM 637 C C . VAL A 1 81 ? 5.758 20.062 2.525 1 90.56 81 VAL A C 1
ATOM 639 O O . VAL A 1 81 ? 5.453 19.828 1.354 1 90.56 81 VAL A O 1
ATOM 642 N N . LEU A 1 82 ? 4.992 19.922 3.479 1 91.94 82 LEU A N 1
ATOM 643 C CA . LEU A 1 82 ? 3.576 19.609 3.326 1 91.94 82 LEU A CA 1
ATOM 644 C C . LEU A 1 82 ? 2.734 20.875 3.318 1 91.94 82 LEU A C 1
ATOM 646 O O . LEU A 1 82 ? 2.998 21.812 4.082 1 91.94 82 LEU A O 1
ATOM 650 N N . GLU A 1 83 ? 1.721 20.812 2.471 1 92.38 83 GLU A N 1
ATOM 651 C CA . GLU A 1 83 ? 0.823 21.969 2.332 1 92.38 83 GLU A CA 1
ATOM 652 C C . GLU A 1 83 ? -0.635 21.547 2.492 1 92.38 83 GLU A C 1
ATOM 654 O O . GLU A 1 83 ? -0.926 20.359 2.701 1 92.38 83 GLU A O 1
ATOM 659 N N . LYS A 1 84 ? -1.468 22.547 2.41 1 91.19 84 LYS A N 1
ATOM 660 C CA . LYS A 1 84 ? -2.9 22.312 2.561 1 91.19 84 LYS A CA 1
ATOM 661 C C . LYS A 1 84 ? -3.363 21.172 1.655 1 91.19 84 LYS A C 1
ATOM 663 O O . LYS A 1 84 ? -3.074 21.172 0.457 1 91.19 84 LYS A O 1
ATOM 668 N N . GLY A 1 85 ? -4.047 20.188 2.291 1 88.06 85 GLY A N 1
ATOM 669 C CA . GLY A 1 85 ? -4.578 19.062 1.527 1 88.06 85 GLY A CA 1
ATOM 670 C C . GLY A 1 85 ? -3.701 17.828 1.583 1 88.06 85 GLY A C 1
ATOM 671 O O . GLY A 1 85 ? -4.152 16.734 1.267 1 88.06 85 GLY A O 1
ATOM 672 N N . ASP A 1 86 ? -2.498 17.969 2.023 1 89.31 86 ASP A N 1
ATOM 673 C CA . ASP A 1 86 ? -1.571 16.844 2.076 1 89.31 86 ASP A CA 1
ATOM 674 C C . ASP A 1 86 ? -1.867 15.953 3.275 1 89.31 86 ASP A C 1
ATOM 676 O O . ASP A 1 86 ? -2.209 16.438 4.355 1 89.31 86 ASP A O 1
ATOM 680 N N . LEU A 1 87 ? -1.668 14.664 2.982 1 91.62 87 LEU A N 1
ATOM 681 C CA . LEU A 1 87 ? -1.787 13.648 4.027 1 91.62 87 LEU A CA 1
ATOM 682 C C . LEU A 1 87 ? -0.437 13.391 4.688 1 91.62 87 LEU A C 1
ATOM 684 O O . LEU A 1 87 ? 0.598 13.398 4.016 1 91.62 87 LEU A O 1
ATOM 688 N N . VAL A 1 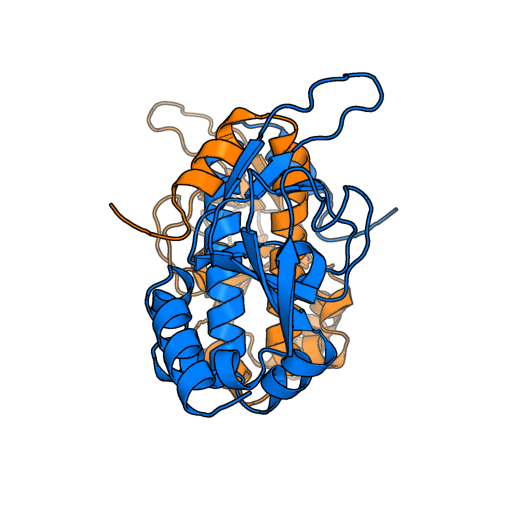88 ? -0.498 13.125 6.023 1 93.25 88 VAL A N 1
ATOM 689 C CA . VAL A 1 88 ? 0.741 12.781 6.711 1 93.25 88 VAL A CA 1
ATOM 690 C C . VAL A 1 88 ? 0.44 11.836 7.875 1 93.25 88 VAL A C 1
ATOM 692 O O . VAL A 1 88 ? -0.632 11.906 8.484 1 93.25 88 VAL A O 1
ATOM 695 N N . GLY A 1 89 ? 1.402 10.953 8.109 1 93.31 89 GLY A N 1
ATOM 696 C CA . GLY A 1 89 ? 1.263 10.008 9.211 1 93.31 89 GLY A CA 1
ATOM 697 C C . GLY A 1 89 ? 0.461 8.773 8.844 1 93.31 89 GLY A C 1
ATOM 698 O O . GLY A 1 89 ? 0.248 7.895 9.68 1 93.31 89 GLY A O 1
ATOM 699 N N . GLU A 1 90 ? 0.031 8.633 7.625 1 92.38 90 GLU A N 1
ATOM 700 C CA . GLU A 1 90 ? -0.866 7.562 7.203 1 92.38 90 GLU A CA 1
ATOM 701 C C . GLU A 1 90 ? -0.136 6.227 7.137 1 92.38 90 GLU A C 1
ATOM 703 O O . GLU A 1 90 ? -0.725 5.176 7.406 1 92.38 90 GLU A O 1
ATOM 708 N N . LEU A 1 91 ? 1.118 6.293 6.781 1 89.06 91 LEU A N 1
ATOM 709 C CA . LEU A 1 91 ? 1.854 5.039 6.672 1 89.06 91 LEU A CA 1
ATOM 710 C C . LEU A 1 91 ? 2.045 4.402 8.047 1 89.06 91 LEU A C 1
ATOM 712 O O . LEU A 1 91 ? 1.767 3.215 8.227 1 89.06 91 LEU A O 1
ATOM 716 N N . GLY A 1 92 ? 2.527 5.23 9.031 1 88.19 92 GLY A N 1
ATOM 717 C CA . GLY A 1 92 ? 2.621 4.727 10.391 1 88.19 92 GLY A CA 1
ATOM 718 C C . GLY A 1 92 ? 1.289 4.262 10.945 1 88.19 92 GLY A C 1
ATOM 719 O O . GLY A 1 92 ? 1.221 3.252 11.648 1 88.19 92 GLY A O 1
ATOM 720 N N . PHE A 1 93 ? 0.299 4.973 10.609 1 90.06 93 PHE A N 1
ATOM 721 C CA . PHE A 1 93 ? -1.056 4.625 11.023 1 90.06 93 PHE A CA 1
ATOM 722 C C . PHE A 1 93 ? -1.453 3.258 10.477 1 90.06 93 PHE A C 1
ATOM 724 O O . PHE A 1 93 ? -2.004 2.428 11.203 1 90.06 93 PHE A O 1
ATOM 731 N N . ILE A 1 94 ? -1.189 2.98 9.234 1 92.06 94 ILE A N 1
ATOM 732 C CA . ILE A 1 94 ? -1.638 1.786 8.531 1 92.06 94 ILE A CA 1
ATOM 733 C C . ILE A 1 94 ? -0.814 0.582 8.977 1 92.06 94 ILE A C 1
ATOM 735 O O . ILE A 1 94 ? -1.365 -0.487 9.258 1 92.06 94 ILE A O 1
ATOM 739 N N . ASP A 1 95 ? 0.477 0.771 9.047 1 86.88 95 ASP A N 1
ATOM 740 C CA . ASP A 1 95 ? 1.287 -0.415 9.305 1 86.88 95 ASP A CA 1
ATOM 741 C C . ASP A 1 95 ? 1.727 -0.469 10.766 1 86.88 95 ASP A C 1
ATOM 743 O O . ASP A 1 95 ? 2.406 -1.41 11.18 1 86.88 95 ASP A O 1
ATOM 747 N N . GLN A 1 96 ? 1.395 0.541 11.586 1 88.38 96 GLN A N 1
ATOM 748 C CA . GLN A 1 96 ? 1.588 0.586 13.031 1 88.38 96 GLN A CA 1
ATOM 749 C C . GLN A 1 96 ? 3.07 0.536 13.391 1 88.38 96 GLN A C 1
ATOM 751 O O . GLN A 1 96 ? 3.463 -0.153 14.336 1 88.38 96 GLN A O 1
ATOM 756 N N . THR A 1 97 ? 3.865 1.161 12.633 1 87.94 97 THR A N 1
ATOM 757 C CA . THR A 1 97 ? 5.289 1.315 12.914 1 87.94 97 THR A CA 1
ATOM 758 C C . THR A 1 97 ? 5.598 2.736 13.375 1 87.94 97 THR A C 1
ATOM 760 O O . THR A 1 97 ? 4.832 3.664 13.102 1 87.94 97 THR A O 1
ATOM 763 N N . PRO A 1 98 ? 6.691 2.891 14.039 1 92.06 98 PRO A N 1
ATOM 764 C CA . PRO A 1 98 ? 7.078 4.246 14.445 1 92.06 98 PRO A CA 1
ATOM 765 C C . PRO A 1 98 ? 7.328 5.168 13.258 1 92.06 98 PRO A C 1
ATOM 767 O O . PRO A 1 98 ? 7.73 4.703 12.18 1 92.06 98 PRO A O 1
ATOM 770 N N . HIS A 1 99 ? 7.062 6.461 13.539 1 92 99 HIS A N 1
ATOM 771 C CA . HIS A 1 99 ? 7.348 7.438 12.492 1 92 99 HIS A CA 1
ATOM 772 C C . HIS A 1 99 ? 8.828 7.457 12.148 1 92 99 HIS A C 1
ATOM 774 O O . HIS A 1 99 ? 9.68 7.438 13.039 1 92 99 HIS A O 1
ATOM 780 N N . SER A 1 100 ? 9.117 7.477 10.859 1 86.44 100 SER A N 1
ATOM 781 C CA . SER A 1 100 ? 10.508 7.488 10.422 1 86.44 100 SER A CA 1
ATOM 782 C C . SER A 1 100 ? 11.062 8.906 10.375 1 86.44 100 SER A C 1
ATOM 784 O O . SER A 1 100 ? 12.281 9.102 10.367 1 86.44 100 SER A O 1
ATOM 786 N N . LEU A 1 101 ? 10.18 9.852 10.273 1 88.94 101 LEU A N 1
ATOM 787 C CA . LEU A 1 101 ? 10.531 11.266 10.227 1 88.94 101 LEU A CA 1
ATOM 788 C C . LEU A 1 101 ? 9.703 12.07 11.219 1 88.94 101 LEU A C 1
ATOM 790 O O . LEU A 1 101 ? 8.617 11.641 11.617 1 88.94 101 LEU A O 1
ATOM 794 N N . SER A 1 102 ? 10.297 13.156 11.609 1 93.5 102 SER A N 1
ATOM 795 C CA . SER A 1 102 ? 9.531 14.109 12.406 1 93.5 102 SER A CA 1
ATOM 796 C C . SER A 1 102 ? 8.773 15.094 11.523 1 93.5 102 SER A C 1
ATOM 798 O O . SER A 1 102 ? 9.141 15.297 10.359 1 93.5 102 SER A O 1
ATOM 800 N N . VAL A 1 103 ? 7.773 15.656 12.055 1 95.69 103 VAL A N 1
ATOM 801 C CA . VAL A 1 103 ? 7.012 16.672 11.344 1 95.69 103 VAL A CA 1
ATOM 802 C C . VAL A 1 103 ? 6.871 17.922 12.227 1 95.69 103 VAL A C 1
ATOM 804 O O . VAL A 1 103 ? 6.375 17.828 13.352 1 95.69 103 VAL A O 1
ATOM 807 N N . ARG A 1 104 ? 7.301 18.984 11.656 1 96.62 104 ARG A N 1
ATOM 808 C CA . ARG A 1 104 ? 7.324 20.234 12.406 1 96.62 104 ARG A CA 1
ATOM 809 C C . ARG A 1 104 ? 6.621 21.344 11.633 1 96.62 104 ARG A C 1
ATOM 811 O O . ARG A 1 104 ? 6.738 21.438 10.414 1 96.62 104 ARG A O 1
ATOM 818 N N . ALA A 1 105 ? 5.957 22.25 12.391 1 97.88 105 ALA A N 1
ATOM 819 C CA . ALA A 1 105 ? 5.25 23.359 11.758 1 97.88 105 ALA A CA 1
ATOM 820 C C . ALA A 1 105 ? 6.223 24.453 11.305 1 97.88 105 ALA A C 1
ATOM 822 O O . ALA A 1 105 ? 7.133 24.828 12.047 1 97.88 105 ALA A O 1
ATOM 823 N N . LEU A 1 106 ? 5.988 24.828 10.016 1 96.25 106 LEU A N 1
ATOM 824 C CA . LEU A 1 106 ? 6.676 26 9.484 1 96.25 106 LEU A CA 1
ATOM 825 C C . LEU A 1 106 ? 5.824 27.25 9.641 1 96.25 106 LEU A C 1
ATOM 827 O O . LEU A 1 106 ? 5.117 27.656 8.711 1 96.25 106 LEU A O 1
ATOM 831 N N . GLY A 1 107 ? 5.77 27.812 10.805 1 96.81 107 GLY A N 1
ATOM 832 C CA . GLY A 1 107 ? 4.809 28.828 11.195 1 96.81 107 GLY A CA 1
ATOM 833 C C . GLY A 1 107 ? 3.523 28.25 11.758 1 96.81 107 GLY A C 1
ATOM 834 O O . GLY A 1 107 ? 3.451 27.062 12.055 1 96.81 107 GLY A O 1
ATOM 835 N N . ASP A 1 108 ? 2.535 29.125 11.922 1 97.81 108 ASP A N 1
ATOM 836 C CA . ASP A 1 108 ? 1.247 28.625 12.391 1 97.81 108 ASP A CA 1
ATOM 837 C C . ASP A 1 108 ? 0.616 27.703 11.359 1 97.81 108 ASP A C 1
ATOM 839 O O . ASP A 1 108 ? 0.602 28 10.164 1 97.81 108 ASP A O 1
ATOM 843 N N . ALA A 1 109 ? 0.199 26.562 11.852 1 97.94 109 ALA A N 1
ATOM 844 C CA . ALA A 1 109 ? -0.401 25.562 10.977 1 97.94 109 ALA A CA 1
ATOM 845 C C . ALA A 1 109 ? -1.556 24.844 11.672 1 97.94 109 ALA A C 1
ATOM 847 O O . ALA A 1 109 ? -1.73 24.969 12.883 1 97.94 109 ALA A O 1
ATOM 848 N N . ALA A 1 110 ? -2.363 24.25 10.867 1 96.56 110 ALA A N 1
ATOM 849 C CA . ALA A 1 110 ? -3.48 23.453 11.383 1 96.56 110 ALA A CA 1
ATOM 850 C C . ALA A 1 110 ? -3.617 22.141 10.625 1 96.56 110 ALA A C 1
ATOM 852 O O . ALA A 1 110 ? -3.385 22.078 9.414 1 96.56 110 ALA A O 1
ATOM 853 N N . VAL A 1 111 ? -3.996 21.094 11.367 1 96.38 111 VAL A N 1
ATOM 854 C CA . VAL A 1 111 ? -4.25 19.797 10.758 1 96.38 111 VAL A CA 1
ATOM 855 C C . VAL A 1 111 ? -5.566 19.234 11.289 1 96.38 111 VAL A C 1
ATOM 857 O O . VAL A 1 111 ? -6.039 19.625 12.359 1 96.38 111 VAL A O 1
ATOM 860 N N . LEU A 1 112 ? -6.102 18.406 10.469 1 93.88 112 LEU A N 1
ATOM 861 C CA . LEU A 1 112 ? -7.211 17.562 10.898 1 93.88 112 LEU A CA 1
ATOM 862 C C . LEU A 1 112 ? -6.734 16.156 11.203 1 93.88 112 LEU A C 1
ATOM 864 O O . LEU A 1 112 ? -6.02 15.555 10.398 1 93.88 112 LEU A O 1
ATOM 868 N N . SER A 1 113 ? -7.18 15.664 12.352 1 95.25 113 SER A N 1
ATOM 869 C CA . SER A 1 113 ? -6.734 14.344 12.773 1 95.25 113 SER A CA 1
ATOM 870 C C . SER A 1 113 ? -7.809 13.289 12.516 1 95.25 113 SER A C 1
ATOM 872 O O . SER A 1 113 ? -9 13.562 12.672 1 95.25 113 SER A O 1
ATOM 874 N N . PHE A 1 114 ? -7.387 12.148 12.125 1 94.75 114 PHE A N 1
ATOM 875 C CA . PHE A 1 114 ? -8.211 10.953 11.984 1 94.75 114 PHE A CA 1
ATOM 876 C C . PHE A 1 114 ? -7.668 9.812 12.836 1 94.75 114 PHE A C 1
ATOM 878 O O . PHE A 1 114 ? -6.57 9.312 12.586 1 94.75 114 PHE A O 1
ATOM 885 N N . SER A 1 115 ? -8.445 9.375 13.789 1 92.81 115 SER A N 1
ATOM 886 C CA . SER A 1 115 ? -7.988 8.336 14.703 1 92.81 115 SER A CA 1
ATOM 887 C C . SER A 1 115 ? -8.352 6.945 14.195 1 92.81 115 SER A C 1
ATOM 889 O O . SER A 1 115 ? -9.258 6.797 13.375 1 92.81 115 SER A O 1
ATOM 891 N N . ALA A 1 116 ? -7.582 5.961 14.703 1 90.19 116 ALA A N 1
ATOM 892 C CA . ALA A 1 116 ? -7.895 4.57 14.383 1 90.19 116 ALA A CA 1
ATOM 893 C C . ALA A 1 116 ? -9.328 4.227 14.766 1 90.19 116 ALA A C 1
ATOM 895 O O . ALA A 1 116 ? -10.031 3.541 14.023 1 90.19 116 ALA A O 1
ATOM 896 N N . GLU A 1 117 ? -9.766 4.672 15.852 1 89.56 117 GLU A N 1
ATOM 897 C CA . GLU A 1 117 ? -11.102 4.391 16.344 1 89.56 117 GLU A CA 1
ATOM 898 C C . GLU A 1 117 ? -12.172 4.949 15.406 1 89.56 117 GLU A C 1
ATOM 900 O O . GLU A 1 117 ? -13.234 4.348 15.242 1 89.56 117 GLU A O 1
ATOM 905 N N . SER A 1 118 ? -11.859 6.059 14.82 1 91.38 118 SER A N 1
ATOM 906 C CA . SER A 1 118 ? -12.828 6.699 13.938 1 91.38 118 SER A CA 1
ATOM 907 C C . SER A 1 118 ? -12.828 6.062 12.555 1 91.38 118 SER A C 1
ATOM 909 O O . SER A 1 118 ? -13.844 6.078 11.852 1 91.38 118 SER A O 1
ATOM 911 N N . ILE A 1 119 ? -11.734 5.488 12.164 1 93 119 ILE A N 1
ATOM 912 C CA . ILE A 1 119 ? -11.57 5 10.797 1 93 119 ILE A CA 1
ATOM 913 C C . ILE A 1 119 ? -11.922 3.512 10.742 1 93 119 ILE A C 1
ATOM 915 O O . ILE A 1 119 ? -12.453 3.031 9.742 1 93 119 ILE A O 1
ATOM 919 N N . LYS A 1 120 ? -11.711 2.762 11.75 1 93.12 120 LYS A N 1
ATOM 920 C CA . LYS A 1 120 ? -11.859 1.309 11.781 1 93.12 120 LYS A CA 1
ATOM 921 C C . LYS A 1 120 ? -13.258 0.883 11.352 1 93.12 120 LYS A C 1
ATOM 923 O O . LYS A 1 120 ? -13.406 -0.039 10.547 1 93.12 120 LYS A O 1
ATOM 928 N N . PRO A 1 121 ? -14.32 1.576 11.836 1 95.25 121 PRO A N 1
ATOM 929 C CA . PRO A 1 121 ? -15.656 1.162 11.422 1 95.25 121 PRO A CA 1
ATOM 930 C C . PRO A 1 121 ? -15.883 1.304 9.914 1 95.25 121 PRO A C 1
ATOM 932 O O . PRO A 1 121 ? -16.719 0.601 9.344 1 95.25 121 PRO A O 1
ATOM 935 N N . LEU A 1 122 ? -15.141 2.178 9.281 1 96.5 122 LEU A N 1
ATOM 936 C CA . LEU A 1 122 ? -15.32 2.436 7.855 1 96.5 122 LEU A CA 1
ATOM 937 C C . LEU A 1 122 ? -14.867 1.241 7.027 1 96.5 122 LEU A C 1
ATOM 939 O O . LEU A 1 122 ? -15.305 1.067 5.887 1 96.5 122 LEU A O 1
ATOM 943 N N . ILE A 1 123 ? -14.023 0.429 7.59 1 95.94 123 ILE A N 1
ATOM 944 C CA . ILE A 1 123 ? -13.5 -0.739 6.891 1 95.94 123 ILE A CA 1
ATOM 945 C C . ILE A 1 123 ? -14.648 -1.662 6.496 1 95.94 123 ILE A C 1
ATOM 947 O O . ILE A 1 123 ? -14.703 -2.15 5.363 1 95.94 123 ILE A O 1
ATOM 951 N N . THR A 1 124 ? -15.609 -1.812 7.359 1 96.06 124 THR A N 1
ATOM 952 C CA . THR A 1 124 ? -16.719 -2.711 7.094 1 96.06 124 THR A CA 1
ATOM 953 C C . THR A 1 124 ? -17.938 -1.936 6.57 1 96.06 124 THR A C 1
ATOM 955 O O . THR A 1 124 ? -18.688 -2.439 5.738 1 96.06 124 THR A O 1
ATOM 958 N N . GLU A 1 125 ? -18.078 -0.67 6.965 1 96.88 125 GLU A N 1
ATOM 959 C CA . GLU A 1 125 ? -19.266 0.111 6.602 1 96.88 125 GLU A CA 1
ATOM 960 C C . GLU A 1 125 ? -19.125 0.708 5.207 1 96.88 125 GLU A C 1
ATOM 962 O O . GLU A 1 125 ? -20.109 0.901 4.504 1 96.88 125 GLU A O 1
ATOM 967 N N . HIS A 1 126 ? -17.922 1.043 4.828 1 97.44 126 HIS A N 1
ATOM 968 C CA . HIS A 1 126 ? -17.641 1.642 3.529 1 97.44 126 HIS A CA 1
ATOM 969 C C . HIS A 1 126 ? -16.391 1.024 2.9 1 97.44 126 HIS A C 1
ATOM 971 O O . HIS A 1 126 ? -15.406 1.724 2.646 1 97.44 126 HIS A O 1
ATOM 977 N N . PRO A 1 127 ? -16.469 -0.24 2.578 1 97.19 127 PRO A N 1
ATOM 978 C CA . PRO A 1 127 ? -15.273 -0.975 2.154 1 97.19 127 PRO A CA 1
ATOM 979 C C . PRO A 1 127 ? -14.664 -0.415 0.873 1 97.19 127 PRO A C 1
ATOM 981 O O . PRO A 1 127 ? -13.438 -0.416 0.719 1 97.19 127 PRO A O 1
ATOM 984 N N . GLU A 1 128 ? -15.469 0.092 -0.012 1 96.56 128 GLU A N 1
ATOM 985 C CA . GLU A 1 128 ? -14.938 0.653 -1.251 1 96.56 128 GLU A CA 1
ATOM 986 C C . GLU A 1 128 ? -14.148 1.933 -0.984 1 96.56 128 GLU A C 1
ATOM 988 O O . GLU A 1 128 ? -13.125 2.182 -1.62 1 96.56 128 GLU A O 1
ATOM 993 N N . LEU A 1 129 ? -14.609 2.707 -0.05 1 96.94 129 LEU A N 1
ATOM 994 C CA . LEU A 1 129 ? -13.898 3.922 0.342 1 96.94 129 LEU A CA 1
ATOM 995 C C . LEU A 1 129 ? -12.523 3.59 0.904 1 96.94 129 LEU A C 1
ATOM 997 O O . LEU A 1 129 ? -11.516 4.176 0.489 1 96.94 129 LEU A O 1
ATOM 1001 N N . ILE A 1 130 ? -12.516 2.629 1.783 1 96.62 130 ILE A N 1
ATOM 1002 C CA . ILE A 1 130 ? -11.266 2.268 2.445 1 96.62 130 ILE A CA 1
ATOM 1003 C C . ILE A 1 130 ? -10.312 1.636 1.435 1 96.62 130 ILE A C 1
ATOM 1005 O O . ILE A 1 130 ? -9.109 1.921 1.443 1 96.62 130 ILE A O 1
ATOM 1009 N N . PHE A 1 131 ? -10.875 0.833 0.564 1 96.12 131 PHE A N 1
ATOM 1010 C CA . PHE A 1 131 ? -10.055 0.244 -0.485 1 96.12 131 PHE A CA 1
ATOM 1011 C C . PHE A 1 131 ? -9.414 1.329 -1.344 1 96.12 131 PHE A C 1
ATOM 1013 O O . PHE A 1 131 ? -8.203 1.302 -1.593 1 96.12 131 PHE A O 1
ATOM 1020 N N . ASN A 1 132 ? -10.164 2.293 -1.787 1 95.88 132 ASN A N 1
ATOM 1021 C CA . ASN A 1 132 ? -9.664 3.361 -2.643 1 95.88 132 ASN A CA 1
ATOM 1022 C C . ASN A 1 132 ? -8.68 4.258 -1.899 1 95.88 132 ASN A C 1
ATOM 1024 O O . ASN A 1 132 ? -7.723 4.762 -2.49 1 95.88 132 ASN A O 1
ATOM 1028 N N . PHE A 1 133 ? -8.922 4.441 -0.641 1 95.5 133 PHE A N 1
ATOM 1029 C CA . PHE A 1 133 ? -7.98 5.168 0.202 1 95.5 133 PHE A CA 1
ATOM 1030 C C . PHE A 1 133 ? -6.633 4.461 0.247 1 95.5 133 PHE A C 1
ATOM 1032 O O . PHE A 1 133 ? -5.594 5.074 0.002 1 95.5 133 PHE A O 1
ATOM 1039 N N . MET A 1 134 ? -6.629 3.184 0.523 1 95.12 134 MET A N 1
ATOM 1040 C CA . MET A 1 134 ? -5.406 2.387 0.585 1 95.12 134 MET A CA 1
ATOM 1041 C C . MET A 1 134 ? -4.707 2.355 -0.77 1 95.12 134 MET A C 1
ATOM 1043 O O . MET A 1 134 ? -3.479 2.4 -0.84 1 95.12 134 MET A O 1
ATOM 1047 N N . ARG A 1 135 ? -5.496 2.24 -1.778 1 94.12 135 ARG A N 1
ATOM 1048 C CA . ARG A 1 135 ? -4.965 2.258 -3.137 1 94.12 135 ARG A CA 1
ATOM 1049 C C . ARG A 1 135 ? -4.211 3.555 -3.41 1 94.12 135 ARG A C 1
ATOM 1051 O O . ARG A 1 135 ? -3.129 3.539 -4.004 1 94.12 135 ARG A O 1
ATOM 1058 N N . ALA A 1 136 ? -4.773 4.672 -3.021 1 92.25 136 ALA A N 1
ATOM 1059 C CA . ALA A 1 136 ? -4.117 5.969 -3.184 1 92.25 136 ALA A CA 1
ATOM 1060 C C . ALA A 1 136 ? -2.779 6.004 -2.453 1 92.25 136 ALA A C 1
ATOM 1062 O O . ALA A 1 136 ? -1.787 6.508 -2.984 1 92.25 136 ALA A O 1
ATOM 1063 N N . VAL A 1 137 ? -2.762 5.465 -1.282 1 91.56 137 VAL A N 1
ATOM 1064 C CA . VAL A 1 137 ? -1.549 5.441 -0.471 1 91.56 137 VAL A CA 1
ATOM 1065 C C . VAL A 1 137 ? -0.494 4.566 -1.143 1 91.56 137 VAL A C 1
ATOM 1067 O O . VAL A 1 137 ? 0.668 4.961 -1.259 1 91.56 137 VAL A O 1
ATOM 1070 N N . ILE A 1 138 ? -0.889 3.422 -1.593 1 91.38 138 ILE A N 1
ATOM 1071 C CA . ILE A 1 138 ? 0.018 2.482 -2.244 1 91.38 138 ILE A CA 1
ATOM 1072 C C . ILE A 1 138 ? 0.613 3.123 -3.496 1 91.38 138 ILE A C 1
ATOM 1074 O O . ILE A 1 138 ? 1.814 3.01 -3.748 1 91.38 138 ILE A O 1
ATOM 1078 N N . LYS A 1 139 ? -0.221 3.742 -4.25 1 88.62 139 LYS A N 1
ATOM 1079 C CA . LYS A 1 139 ? 0.247 4.383 -5.477 1 88.62 139 LYS A CA 1
ATOM 1080 C C . LYS A 1 139 ? 1.324 5.422 -5.176 1 88.62 139 LYS A C 1
ATOM 1082 O O . LYS A 1 139 ? 2.322 5.516 -5.895 1 88.62 139 LYS A O 1
ATOM 1087 N N . ARG A 1 140 ? 1.115 6.117 -4.207 1 83.94 140 ARG A N 1
ATOM 1088 C CA . ARG A 1 140 ? 2.068 7.152 -3.822 1 83.94 140 ARG A CA 1
ATOM 1089 C C . ARG A 1 140 ? 3.398 6.539 -3.395 1 83.94 140 ARG A C 1
ATOM 1091 O O . ARG A 1 140 ? 4.465 6.996 -3.818 1 83.94 140 ARG A O 1
ATOM 1098 N N . VAL A 1 141 ? 3.33 5.559 -2.584 1 84.69 141 VAL A N 1
ATOM 1099 C CA . VAL A 1 141 ? 4.543 4.918 -2.088 1 84.69 141 VAL A CA 1
ATOM 1100 C C . VAL A 1 141 ? 5.234 4.172 -3.227 1 84.69 141 VAL A C 1
ATOM 1102 O O . VAL A 1 141 ? 6.465 4.164 -3.312 1 84.69 141 VAL A O 1
ATOM 1105 N N . HIS A 1 142 ? 4.438 3.508 -4.059 1 84.19 142 HIS A N 1
ATOM 1106 C CA . HIS A 1 142 ? 4.965 2.795 -5.215 1 84.19 142 HIS A CA 1
ATOM 1107 C C . HIS A 1 142 ? 5.75 3.73 -6.129 1 84.19 142 HIS A C 1
ATOM 1109 O O . HIS A 1 142 ? 6.836 3.381 -6.594 1 84.19 142 HIS A O 1
ATOM 1115 N N . HIS A 1 143 ? 5.262 4.859 -6.371 1 80.31 143 HIS A N 1
ATOM 1116 C CA . HIS A 1 143 ? 5.938 5.848 -7.207 1 80.31 143 HIS A CA 1
ATOM 1117 C C . HIS A 1 143 ? 7.305 6.207 -6.641 1 80.31 143 HIS A C 1
ATOM 1119 O O . HIS A 1 143 ? 8.281 6.328 -7.387 1 80.31 143 HIS A O 1
ATOM 1125 N N . VAL A 1 144 ? 7.34 6.281 -5.387 1 75.06 144 VAL A N 1
ATOM 1126 C CA . VAL A 1 144 ? 8.594 6.637 -4.73 1 75.06 144 VAL A CA 1
ATOM 1127 C C . VAL A 1 144 ? 9.594 5.496 -4.879 1 75.06 144 VAL A C 1
ATOM 1129 O O . VAL A 1 144 ? 10.773 5.727 -5.168 1 75.06 144 VAL A O 1
ATOM 1132 N N . VAL A 1 145 ? 9.141 4.312 -4.707 1 73.25 145 VAL A N 1
ATOM 1133 C CA . VAL A 1 145 ? 9.992 3.133 -4.797 1 73.25 145 VAL A CA 1
ATOM 1134 C C . VAL A 1 145 ? 10.555 3.01 -6.211 1 73.25 145 VAL A C 1
ATOM 1136 O O . VAL A 1 145 ? 11.742 2.736 -6.391 1 73.25 145 VAL A O 1
ATOM 1139 N N . VAL A 1 146 ? 9.695 3.17 -7.164 1 74.12 146 VAL A N 1
ATOM 1140 C CA . VAL A 1 146 ? 10.094 3.031 -8.562 1 74.12 146 VAL A CA 1
ATOM 1141 C C . VAL A 1 146 ? 11.102 4.121 -8.922 1 74.12 146 VAL A C 1
ATOM 1143 O O . VAL A 1 146 ? 12.062 3.867 -9.648 1 74.12 146 VAL A O 1
ATOM 1146 N N . THR A 1 147 ? 10.891 5.238 -8.453 1 68.19 147 THR A N 1
ATOM 1147 C CA . THR A 1 147 ? 11.758 6.367 -8.773 1 68.19 147 THR A CA 1
ATOM 1148 C C . THR A 1 147 ? 13.117 6.211 -8.102 1 68.19 147 THR A C 1
ATOM 1150 O O . THR A 1 147 ? 14.148 6.559 -8.68 1 68.19 147 THR A O 1
ATOM 1153 N N . VAL A 1 148 ? 13.086 5.648 -6.906 1 62.69 148 VAL A N 1
ATOM 1154 C CA . VAL A 1 148 ? 14.328 5.484 -6.156 1 62.69 148 VAL A CA 1
ATOM 1155 C C . VAL A 1 148 ? 15.086 4.266 -6.676 1 62.69 148 VAL A C 1
ATOM 1157 O O . VAL A 1 148 ? 16.328 4.234 -6.652 1 62.69 148 VAL A O 1
ATOM 1160 N N . GLY A 1 149 ? 14.352 3.008 -6.711 1 57.69 149 GLY A N 1
ATOM 1161 C CA . G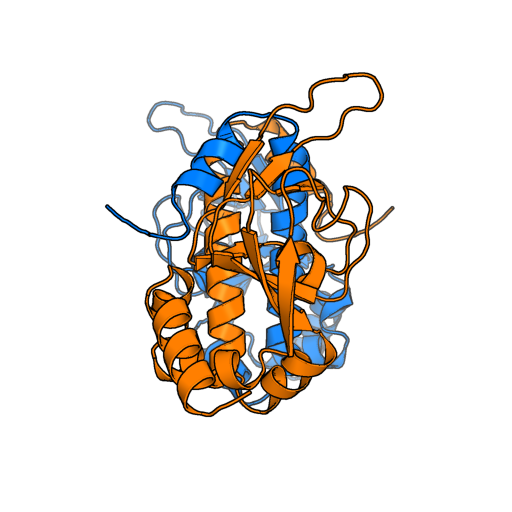LY A 1 149 ? 14.93 1.757 -7.168 1 57.69 149 GLY A CA 1
ATOM 1162 C C . GLY A 1 149 ? 15.711 1.901 -8.461 1 57.69 149 GLY A C 1
ATOM 1163 O O . GLY A 1 149 ? 16.438 0.992 -8.859 1 57.69 149 GLY A O 1
ATOM 1164 N N . GLU A 1 150 ? 15.289 2.869 -9.211 1 51.66 150 GLU A N 1
ATOM 1165 C CA . GLU A 1 150 ? 16.281 3.051 -10.273 1 51.66 150 GLU A CA 1
ATOM 1166 C C . GLU A 1 150 ? 17.688 3.047 -9.711 1 51.66 150 GLU A C 1
ATOM 1168 O O . GLU A 1 150 ? 18.656 2.773 -10.438 1 51.66 150 GLU A O 1
ATOM 1173 N N . HIS A 1 151 ? 17.641 3.098 -8.453 1 44.09 151 HIS A N 1
ATOM 1174 C CA . HIS A 1 151 ? 18.938 2.852 -7.824 1 44.09 151 HIS A CA 1
ATOM 1175 C C . HIS A 1 151 ? 18.969 1.489 -7.141 1 44.09 151 HIS A C 1
ATOM 1177 O O . HIS A 1 151 ? 18.078 1.158 -6.363 1 44.09 151 HIS A O 1
ATOM 1183 N N . GLU A 1 152 ? 19.531 0.423 -7.695 1 47.5 152 GLU A N 1
ATOM 1184 C CA . GLU A 1 152 ? 19.641 -1.028 -7.824 1 47.5 152 GLU A CA 1
ATOM 1185 C C . GLU A 1 152 ? 19.453 -1.715 -6.473 1 47.5 152 GLU A C 1
ATOM 1187 O O . GLU A 1 152 ? 18.797 -2.754 -6.379 1 47.5 152 GLU A O 1
ATOM 1192 N N . ARG A 1 153 ? 20.359 -1.443 -5.477 1 44.94 153 ARG A N 1
ATOM 1193 C CA . ARG A 1 153 ? 20.703 -2.311 -4.355 1 44.94 153 ARG A CA 1
ATOM 1194 C C . ARG A 1 153 ? 19.531 -2.447 -3.387 1 44.94 153 ARG A C 1
ATOM 1196 O O . ARG A 1 153 ? 19.281 -3.533 -2.859 1 44.94 153 ARG A O 1
ATOM 1203 N N . GLU A 1 154 ? 18.891 -1.393 -3.061 1 46.28 154 GLU A N 1
ATOM 1204 C CA . GLU A 1 154 ? 17.984 -1.362 -1.918 1 46.28 154 GLU A CA 1
ATOM 1205 C C . GLU A 1 154 ? 16.688 -2.107 -2.223 1 46.28 154 GLU A C 1
ATOM 1207 O O . GLU A 1 154 ? 16.094 -2.713 -1.332 1 46.28 154 GLU A O 1
ATOM 1212 N N . LEU A 1 155 ? 16.312 -2.139 -3.482 1 48.19 155 LEU A N 1
ATOM 1213 C CA . LEU A 1 155 ? 15.242 -3.062 -3.855 1 48.19 155 LEU A CA 1
ATOM 1214 C C . LEU A 1 155 ? 15.578 -4.484 -3.428 1 48.19 155 LEU A C 1
ATOM 1216 O O . LEU A 1 155 ? 14.695 -5.254 -3.049 1 48.19 155 LEU A O 1
ATOM 1220 N N . GLN A 1 156 ? 16.891 -4.688 -3.416 1 47.22 156 GLN A N 1
ATOM 1221 C CA . GLN A 1 156 ? 17.375 -5.996 -2.98 1 47.22 156 GLN A CA 1
ATOM 1222 C C . GLN A 1 156 ? 16.875 -6.324 -1.574 1 47.22 156 GLN A C 1
ATOM 1224 O O . GLN A 1 156 ? 16.484 -7.457 -1.298 1 47.22 156 GLN A O 1
ATOM 1229 N N . GLU A 1 157 ? 17.125 -5.418 -0.708 1 47.09 157 GLU A N 1
ATOM 1230 C CA . GLU A 1 157 ? 16.766 -5.66 0.684 1 47.09 157 GLU A CA 1
ATOM 1231 C C . GLU A 1 157 ? 15.25 -5.828 0.835 1 47.09 157 GLU A C 1
ATOM 1233 O O . GLU A 1 157 ? 14.789 -6.633 1.648 1 47.09 157 GLU A O 1
ATOM 1238 N N . TYR A 1 158 ? 14.523 -4.992 0.116 1 47.97 158 TYR A N 1
ATOM 1239 C CA . TYR A 1 158 ? 13.07 -5.113 0.093 1 47.97 158 TYR A CA 1
ATOM 1240 C C . TYR A 1 158 ? 12.648 -6.551 -0.181 1 47.97 158 TYR A C 1
ATOM 1242 O O . TYR A 1 158 ? 11.766 -7.082 0.498 1 47.97 158 TYR A O 1
ATOM 1250 N N . ILE A 1 159 ? 13.25 -7.07 -1.218 1 46.28 159 ILE A N 1
ATOM 1251 C CA . ILE A 1 159 ? 12.984 -8.391 -1.783 1 46.28 159 ILE A CA 1
ATOM 1252 C C . ILE A 1 159 ? 13.422 -9.469 -0.795 1 46.28 159 ILE A C 1
ATOM 1254 O O . ILE A 1 159 ? 12.719 -10.469 -0.608 1 46.28 159 ILE A O 1
ATOM 1258 N N . SER A 1 160 ? 14.555 -9.25 -0.291 1 43.84 160 SER A N 1
ATOM 1259 C CA . SER A 1 160 ? 15.102 -10.273 0.591 1 43.84 160 SER A CA 1
ATOM 1260 C C . SER A 1 160 ? 14.195 -10.523 1.79 1 43.84 160 SER A C 1
ATOM 1262 O O . SER A 1 160 ? 14.273 -11.57 2.43 1 43.84 160 SER A O 1
ATOM 1264 N N . THR A 1 161 ? 13.805 -9.461 2.285 1 41.78 161 THR A N 1
ATOM 1265 C CA . THR A 1 161 ? 13.031 -9.734 3.496 1 41.78 161 THR A CA 1
ATOM 1266 C C . THR A 1 161 ? 11.672 -10.336 3.152 1 41.78 161 THR A C 1
ATOM 1268 O O . THR A 1 161 ? 10.859 -10.594 4.043 1 41.78 161 THR A O 1
ATOM 1271 N N . GLY A 1 162 ? 11.516 -10.984 2.133 1 39.94 162 GLY A N 1
ATOM 1272 C CA . GLY A 1 162 ? 10.375 -11.836 1.826 1 39.94 162 GLY A CA 1
ATOM 1273 C C . GLY A 1 162 ? 9.117 -11.438 2.582 1 39.94 162 GLY A C 1
ATOM 1274 O O . GLY A 1 162 ? 8.234 -12.273 2.807 1 39.94 162 GLY A O 1
ATOM 1275 N N . GLY A 1 163 ? 8.711 -10.219 2.658 1 38.75 163 GLY A N 1
ATOM 1276 C CA . GLY A 1 163 ? 7.641 -9.852 3.572 1 38.75 163 GLY A CA 1
ATOM 1277 C C . GLY A 1 163 ? 7.789 -10.477 4.949 1 38.75 163 GLY A C 1
ATOM 1278 O O . GLY A 1 163 ? 6.848 -10.461 5.746 1 38.75 163 GLY A O 1
ATOM 1279 N N . ARG A 1 164 ? 8.656 -11.375 5.277 1 34 164 ARG A N 1
ATOM 1280 C CA . ARG A 1 164 ? 8.828 -11.961 6.602 1 34 164 ARG A CA 1
ATOM 1281 C C . ARG A 1 164 ? 9.406 -10.945 7.578 1 34 164 ARG A C 1
ATOM 1283 O O . ARG A 1 164 ? 10.406 -10.289 7.285 1 34 164 ARG A O 1
ATOM 1290 N N . GLY A 1 165 ? 8.703 -10.109 8.141 1 28.61 165 GLY A N 1
ATOM 1291 C CA . GLY A 1 165 ? 9.273 -9.594 9.375 1 28.61 165 GLY A CA 1
ATOM 1292 C C . GLY A 1 165 ? 10.148 -10.609 10.094 1 28.61 165 GLY A C 1
ATOM 1293 O O . GLY A 1 165 ? 9.688 -11.305 11 1 28.61 165 GLY A O 1
ATOM 1294 N N . ARG A 1 166 ? 11.078 -11.258 9.703 1 27.11 166 ARG A N 1
ATOM 1295 C CA . ARG A 1 166 ? 11.828 -12.297 10.406 1 27.11 166 ARG A CA 1
ATOM 1296 C C . ARG A 1 166 ? 12.422 -11.758 11.703 1 27.11 166 ARG A C 1
ATOM 1298 O O . ARG A 1 166 ? 12.438 -12.461 12.719 1 27.11 166 ARG A O 1
ATOM 1305 N N . GLY A 1 167 ? 13.344 -10.773 11.867 1 22.38 167 GLY A N 1
ATOM 1306 C CA . GLY A 1 167 ? 13.922 -10.688 13.203 1 22.38 167 GLY A CA 1
ATOM 1307 C C . GLY A 1 167 ? 12.961 -10.125 14.234 1 22.38 167 GLY A C 1
ATOM 1308 O O . GLY A 1 167 ? 11.992 -9.453 13.883 1 22.38 167 GLY A O 1
ATOM 1309 N N . MET B 1 1 ? -11.141 -25.812 -9.211 1 65.88 1 MET B N 1
ATOM 1310 C CA . MET B 1 1 ? -10.047 -26.453 -8.5 1 65.88 1 MET B CA 1
ATOM 1311 C C . MET B 1 1 ? -10.57 -27.453 -7.48 1 65.88 1 MET B C 1
ATOM 1313 O O . MET B 1 1 ? -11.617 -27.234 -6.867 1 65.88 1 MET B O 1
ATOM 1317 N N . LYS B 1 2 ? -9.922 -28.625 -7.48 1 77 2 LYS B N 1
ATOM 1318 C CA . LYS B 1 2 ? -10.336 -29.609 -6.488 1 77 2 LYS B CA 1
ATOM 1319 C C . LYS B 1 2 ? -10.156 -29.078 -5.07 1 77 2 LYS B C 1
ATOM 1321 O O . LYS B 1 2 ? -9.32 -28.219 -4.828 1 77 2 LYS B O 1
ATOM 1326 N N . GLU B 1 3 ? -11.047 -29.438 -4.191 1 79.94 3 GLU B N 1
ATOM 1327 C CA . GLU B 1 3 ? -11.016 -29 -2.799 1 79.94 3 GLU B CA 1
ATOM 1328 C C . GLU B 1 3 ? -9.641 -29.219 -2.18 1 79.94 3 GLU B C 1
ATOM 1330 O O . GLU B 1 3 ? -9.141 -28.359 -1.449 1 79.94 3 GLU B O 1
ATOM 1335 N N . GLN B 1 4 ? -9.062 -30.328 -2.494 1 79.69 4 GLN B N 1
ATOM 1336 C CA . GLN B 1 4 ? -7.738 -30.641 -1.961 1 79.69 4 GLN B CA 1
ATOM 1337 C C . GLN B 1 4 ? -6.691 -29.656 -2.451 1 79.69 4 GLN B C 1
ATOM 1339 O O . GLN B 1 4 ? -5.793 -29.266 -1.699 1 79.69 4 GLN B O 1
ATOM 1344 N N . GLU B 1 5 ? -6.812 -29.281 -3.652 1 84.56 5 GLU B N 1
ATOM 1345 C CA . GLU B 1 5 ? -5.879 -28.312 -4.223 1 84.56 5 GLU B CA 1
ATOM 1346 C C . GLU B 1 5 ? -6.039 -26.938 -3.57 1 84.56 5 GLU B C 1
ATOM 1348 O O . GLU B 1 5 ? -5.047 -26.25 -3.307 1 84.56 5 GLU B O 1
ATOM 1353 N N . ILE B 1 6 ? -7.328 -26.703 -3.207 1 88.44 6 ILE B N 1
ATOM 1354 C CA . ILE B 1 6 ? -7.605 -25.422 -2.57 1 88.44 6 ILE B CA 1
ATOM 1355 C C . ILE B 1 6 ? -6.98 -25.391 -1.178 1 88.44 6 ILE B C 1
ATOM 1357 O O . ILE B 1 6 ? -6.387 -24.391 -0.78 1 88.44 6 ILE B O 1
ATOM 1361 N N . ASP B 1 7 ? -7.039 -26.469 -0.493 1 91.94 7 ASP B N 1
ATOM 1362 C CA . ASP B 1 7 ? -6.469 -26.562 0.848 1 91.94 7 ASP B CA 1
ATOM 1363 C C . ASP B 1 7 ? -4.949 -26.406 0.809 1 91.94 7 ASP B C 1
ATOM 1365 O O . ASP B 1 7 ? -4.363 -25.75 1.675 1 91.94 7 ASP B O 1
ATOM 1369 N N . ARG B 1 8 ? -4.41 -27.047 -0.127 1 89.81 8 ARG B N 1
ATOM 1370 C CA . ARG B 1 8 ? -2.961 -26.969 -0.28 1 89.81 8 ARG B CA 1
ATOM 1371 C C . ARG B 1 8 ? -2.521 -25.531 -0.569 1 89.81 8 ARG B C 1
ATOM 1373 O O . ARG B 1 8 ? -1.548 -25.047 0.012 1 89.81 8 ARG B O 1
ATOM 1380 N N . ILE B 1 9 ? -3.273 -24.938 -1.41 1 89.94 9 ILE B N 1
ATOM 1381 C CA . ILE B 1 9 ? -2.959 -23.562 -1.779 1 89.94 9 ILE B CA 1
ATOM 1382 C C . ILE B 1 9 ? -3.164 -22.641 -0.575 1 89.94 9 ILE B C 1
ATOM 1384 O O . ILE B 1 9 ? -2.348 -21.766 -0.317 1 89.94 9 ILE B O 1
ATOM 1388 N N . ALA B 1 10 ? -4.238 -22.875 0.123 1 94.25 10 ALA B N 1
ATOM 1389 C CA . ALA B 1 10 ? -4.527 -22.078 1.316 1 94.25 10 ALA B CA 1
ATOM 1390 C C . ALA B 1 10 ? -3.396 -22.188 2.334 1 94.25 10 ALA B C 1
ATOM 1392 O O . ALA B 1 10 ? -2.982 -21.188 2.922 1 94.25 10 ALA B O 1
ATOM 1393 N N . THR B 1 11 ? -2.885 -23.328 2.496 1 94.44 11 THR B N 1
ATOM 1394 C CA . THR B 1 11 ? -1.789 -23.562 3.432 1 94.44 11 THR B CA 1
ATOM 1395 C C . THR B 1 11 ? -0.529 -22.828 2.977 1 94.44 11 THR B C 1
ATOM 1397 O O . THR B 1 11 ? 0.157 -22.203 3.787 1 94.44 11 THR B O 1
ATOM 1400 N N . MET B 1 12 ? -0.294 -22.906 1.744 1 90.31 12 MET B N 1
ATOM 1401 C CA . MET B 1 12 ? 0.873 -22.219 1.188 1 90.31 12 MET B CA 1
ATOM 1402 C C . MET B 1 12 ? 0.778 -20.719 1.4 1 90.31 12 MET B C 1
ATOM 1404 O O . MET B 1 12 ? 1.759 -20.078 1.786 1 90.31 12 MET B O 1
ATOM 1408 N N . ILE B 1 13 ? -0.385 -20.141 1.177 1 90.88 13 ILE B N 1
ATOM 1409 C CA . ILE B 1 13 ? -0.594 -18.703 1.341 1 90.88 13 ILE B CA 1
ATOM 1410 C C . ILE B 1 13 ? -0.436 -18.328 2.811 1 90.88 13 ILE B C 1
ATOM 1412 O O . ILE B 1 13 ? 0.199 -17.328 3.133 1 90.88 13 ILE B O 1
ATOM 1416 N N . TYR B 1 14 ? -0.953 -19.125 3.611 1 94.06 14 TYR B N 1
ATOM 1417 C CA . TYR B 1 14 ? -0.886 -18.859 5.043 1 94.06 14 TYR B CA 1
ATOM 1418 C C . TYR B 1 14 ? 0.556 -18.875 5.535 1 94.06 14 TYR B C 1
ATOM 1420 O O . TYR B 1 14 ? 0.929 -18.109 6.418 1 94.06 14 TYR B O 1
ATOM 1428 N N . GLU B 1 15 ? 1.352 -19.688 4.98 1 91.25 15 GLU B N 1
ATOM 1429 C CA . GLU B 1 15 ? 2.732 -19.859 5.422 1 91.25 15 GLU B CA 1
ATOM 1430 C C . GLU B 1 15 ? 3.637 -18.781 4.824 1 91.25 15 GLU B C 1
ATOM 1432 O O . GLU B 1 15 ? 4.758 -18.578 5.293 1 91.25 15 GLU B O 1
ATOM 1437 N N . ALA B 1 16 ? 3.158 -18.141 3.816 1 87.44 16 ALA B N 1
ATOM 1438 C CA . ALA B 1 16 ? 3.887 -17.031 3.221 1 87.44 16 ALA B CA 1
ATOM 1439 C C . ALA B 1 16 ? 3.771 -15.773 4.086 1 87.44 16 ALA B C 1
ATOM 1441 O O . ALA B 1 16 ? 2.936 -15.711 4.988 1 87.44 16 ALA B O 1
ATOM 1442 N N . PRO B 1 17 ? 4.566 -14.797 3.844 1 84.88 17 PRO B N 1
ATOM 1443 C CA . PRO B 1 17 ? 4.508 -13.57 4.641 1 84.88 17 PRO B CA 1
ATOM 1444 C C . PRO B 1 17 ? 3.123 -12.93 4.637 1 84.88 17 PRO B C 1
ATOM 1446 O O . PRO B 1 17 ? 2.672 -12.422 5.664 1 84.88 17 PRO B O 1
ATOM 1449 N N . LEU B 1 18 ? 2.465 -12.984 3.59 1 89.19 18 LEU B N 1
ATOM 1450 C CA . LEU B 1 18 ? 1.123 -12.43 3.477 1 89.19 18 LEU B CA 1
ATOM 1451 C C . LEU B 1 18 ? 0.188 -13.047 4.508 1 89.19 18 LEU B C 1
ATOM 1453 O O . LEU B 1 18 ? -0.71 -12.375 5.023 1 89.19 18 LEU B O 1
ATOM 1457 N N . GLY B 1 19 ? 0.4 -14.273 4.758 1 91.88 19 GLY B N 1
ATOM 1458 C CA . GLY B 1 19 ? -0.452 -14.992 5.691 1 91.88 19 GLY B CA 1
ATOM 1459 C C . GLY B 1 19 ? -0.448 -14.398 7.086 1 91.88 19 GLY B C 1
ATOM 1460 O O . GLY B 1 19 ? -1.437 -14.5 7.816 1 91.88 19 GLY B O 1
ATOM 1461 N N . GLU B 1 20 ? 0.679 -13.805 7.484 1 90.44 20 GLU B N 1
ATOM 1462 C CA . GLU B 1 20 ? 0.778 -13.164 8.789 1 90.44 20 GLU B CA 1
ATOM 1463 C C . GLU B 1 20 ? -0.234 -12.031 8.93 1 90.44 20 GLU B C 1
ATOM 1465 O O . GLU B 1 20 ? -0.657 -11.703 10.047 1 90.44 20 GLU B O 1
ATOM 1470 N N . TYR B 1 21 ? -0.691 -11.555 7.887 1 92.19 21 TYR B N 1
ATOM 1471 C CA . TYR B 1 21 ? -1.593 -10.406 7.902 1 92.19 21 TYR B CA 1
ATOM 1472 C C . TYR B 1 21 ? -3.037 -10.844 7.688 1 92.19 21 TYR B C 1
ATOM 1474 O O . TYR B 1 21 ? -3.951 -10.32 8.328 1 92.19 21 TYR B O 1
ATOM 1482 N N . ILE B 1 22 ? -3.248 -11.828 6.863 1 95.38 22 ILE B N 1
ATOM 1483 C CA . ILE B 1 22 ? -4.621 -12.133 6.477 1 95.38 22 ILE B CA 1
ATOM 1484 C C . ILE B 1 22 ? -5.117 -13.352 7.25 1 95.38 22 ILE B C 1
ATOM 1486 O O . ILE B 1 22 ? -6.312 -13.656 7.25 1 95.38 22 ILE B O 1
ATOM 1490 N N . GLY B 1 23 ? -4.207 -14.078 7.898 1 95.25 23 GLY B N 1
ATOM 1491 C CA . GLY B 1 23 ? -4.57 -15.227 8.711 1 95.25 23 GLY B CA 1
ATOM 1492 C C . GLY B 1 23 ? -4.996 -16.438 7.891 1 95.25 23 GLY B C 1
ATOM 1493 O O . GLY B 1 23 ? -4.938 -16.406 6.66 1 95.25 23 GLY B O 1
ATOM 1494 N N . ARG B 1 24 ? -5.395 -17.484 8.586 1 95.75 24 ARG B N 1
ATOM 1495 C CA . ARG B 1 24 ? -5.785 -18.734 7.957 1 95.75 24 ARG B CA 1
ATOM 1496 C C . ARG B 1 24 ? -7.07 -18.578 7.156 1 95.75 24 ARG B C 1
ATOM 1498 O O . ARG B 1 24 ? -7.184 -19.078 6.039 1 95.75 24 ARG B O 1
ATOM 1505 N N . ASP B 1 25 ? -8 -17.891 7.742 1 96.75 25 ASP B N 1
ATOM 1506 C CA . ASP B 1 25 ? -9.273 -17.688 7.059 1 96.75 25 ASP B CA 1
ATOM 1507 C C . ASP B 1 25 ? -9.086 -16.875 5.777 1 96.75 25 ASP B C 1
ATOM 1509 O O . ASP B 1 25 ? -9.648 -17.219 4.734 1 96.75 25 ASP B O 1
ATOM 1513 N N . GLY B 1 26 ? -8.32 -15.836 5.891 1 97.06 26 GLY B N 1
ATOM 1514 C CA . GLY B 1 26 ? -8.023 -15.031 4.711 1 97.06 26 GLY B CA 1
ATOM 1515 C C . GLY B 1 26 ? -7.324 -15.812 3.617 1 97.06 26 GLY B C 1
ATOM 1516 O O . GLY B 1 26 ? -7.66 -15.68 2.438 1 97.06 26 GLY B O 1
ATOM 1517 N N . ALA B 1 27 ? -6.391 -16.641 4.027 1 95.44 27 ALA B N 1
ATOM 1518 C CA . ALA B 1 27 ? -5.676 -17.484 3.076 1 95.44 27 ALA B CA 1
ATOM 1519 C C . ALA B 1 27 ? -6.629 -18.438 2.361 1 95.44 27 ALA B C 1
ATOM 1521 O O . ALA B 1 27 ? -6.516 -18.656 1.152 1 95.44 27 ALA B O 1
ATOM 1522 N N . ALA B 1 28 ? -7.52 -18.984 3.068 1 96 28 ALA B N 1
ATOM 1523 C CA . ALA B 1 28 ? -8.5 -19.906 2.494 1 96 28 ALA B CA 1
ATOM 1524 C C . ALA B 1 28 ? -9.391 -19.188 1.482 1 96 28 ALA B C 1
ATOM 1526 O O . ALA B 1 28 ? -9.664 -19.719 0.403 1 96 28 ALA B O 1
ATOM 1527 N N . ILE B 1 29 ? -9.844 -18.031 1.834 1 96.12 29 ILE B N 1
ATOM 1528 C CA . ILE B 1 29 ? -10.711 -17.25 0.952 1 96.12 29 ILE B CA 1
ATOM 1529 C C . ILE B 1 29 ? -9.961 -16.906 -0.335 1 96.12 29 ILE B C 1
ATOM 1531 O O . ILE B 1 29 ? -10.492 -17.078 -1.434 1 96.12 29 ILE B O 1
ATOM 1535 N N . LEU B 1 30 ? -8.711 -16.453 -0.18 1 94.19 30 LEU B N 1
ATOM 1536 C CA . LEU B 1 30 ? -7.926 -16.125 -1.363 1 94.19 30 LEU B CA 1
ATOM 1537 C C . LEU B 1 30 ? -7.723 -17.359 -2.238 1 94.19 30 LEU B C 1
ATOM 1539 O O . LEU B 1 30 ? -7.844 -17.281 -3.463 1 94.19 30 LEU B O 1
ATOM 1543 N N . ALA B 1 31 ? -7.402 -18.422 -1.621 1 93.5 31 ALA B N 1
ATOM 1544 C CA . ALA B 1 31 ? -7.172 -19.656 -2.361 1 93.5 31 ALA B CA 1
ATOM 1545 C C . ALA B 1 31 ? -8.406 -20.047 -3.176 1 93.5 31 ALA B C 1
ATOM 1547 O O . ALA B 1 31 ? -8.281 -20.531 -4.309 1 93.5 31 ALA B O 1
ATOM 1548 N N . GLU B 1 32 ? -9.531 -19.812 -2.6 1 93.69 32 GLU B N 1
ATOM 1549 C CA . GLU B 1 32 ? -10.781 -20.156 -3.271 1 93.69 32 GLU B CA 1
ATOM 1550 C C . GLU B 1 32 ? -11.008 -19.266 -4.492 1 93.69 32 GLU B C 1
ATOM 1552 O O . GLU B 1 32 ? -11.773 -19.625 -5.395 1 93.69 32 GLU B O 1
ATOM 1557 N N . HIS B 1 33 ? -10.391 -18.172 -4.527 1 92.12 33 HIS B N 1
ATOM 1558 C CA . HIS B 1 33 ? -10.633 -17.203 -5.602 1 92.12 33 HIS B CA 1
ATOM 1559 C C . HIS B 1 33 ? -9.461 -17.172 -6.578 1 92.12 33 HIS B C 1
ATOM 1561 O O . HIS B 1 33 ? -9.414 -16.312 -7.457 1 92.12 33 HIS B O 1
ATOM 1567 N N . ALA B 1 34 ? -8.508 -18.031 -6.242 1 85.75 34 ALA B N 1
ATOM 1568 C CA . ALA B 1 34 ? -7.41 -18.141 -7.195 1 85.75 34 ALA B CA 1
ATOM 1569 C C . ALA B 1 34 ? -7.914 -18.625 -8.555 1 85.75 34 ALA B C 1
ATOM 1571 O O . ALA B 1 34 ? -8.797 -19.5 -8.617 1 85.75 34 ALA B O 1
ATOM 1572 N N . ALA B 1 35 ? -7.508 -18.016 -9.594 1 74.38 35 ALA B N 1
ATOM 1573 C CA . ALA B 1 35 ? -8.023 -18.344 -10.914 1 74.38 35 ALA B CA 1
ATOM 1574 C C . ALA B 1 35 ? -7.305 -19.547 -11.508 1 74.38 35 ALA B C 1
ATOM 1576 O O . ALA B 1 35 ? -7.938 -20.547 -11.867 1 74.38 35 ALA B O 1
ATOM 1577 N N . GLU B 1 36 ? -6.043 -19.312 -11.984 1 83.12 36 GLU B N 1
ATOM 1578 C CA . GLU B 1 36 ? -5.395 -20.344 -12.789 1 83.12 36 GLU B CA 1
ATOM 1579 C C . GLU B 1 36 ? -3.93 -20.516 -12.391 1 83.12 36 GLU B C 1
ATOM 1581 O O . GLU B 1 36 ? -3.273 -19.547 -11.992 1 83.12 36 GLU B O 1
ATOM 1586 N N . ALA B 1 37 ? -3.549 -21.75 -12.414 1 89 37 ALA B N 1
ATOM 1587 C CA . ALA B 1 37 ? -2.121 -22.031 -12.32 1 89 37 ALA B CA 1
ATOM 1588 C C . ALA B 1 37 ? -1.428 -21.828 -13.664 1 89 37 ALA B C 1
ATOM 1590 O O . ALA B 1 37 ? -1.96 -22.219 -14.711 1 89 37 ALA B O 1
ATOM 1591 N N . ARG B 1 38 ? -0.367 -21.109 -13.641 1 94 38 ARG B N 1
ATOM 1592 C CA . ARG B 1 38 ? 0.438 -20.875 -14.836 1 94 38 ARG B CA 1
ATOM 1593 C C . ARG B 1 38 ? 1.825 -21.5 -14.695 1 94 38 ARG B C 1
ATOM 1595 O O . ARG B 1 38 ? 2.51 -21.266 -13.695 1 94 38 ARG B O 1
ATOM 1602 N N . LEU B 1 39 ? 2.182 -22.25 -15.664 1 96.56 39 LEU B N 1
ATOM 1603 C CA . LEU B 1 39 ? 3.51 -22.859 -15.703 1 96.56 39 LEU B CA 1
ATOM 1604 C C . LEU B 1 39 ? 4.434 -22.062 -16.625 1 96.56 39 LEU B C 1
ATOM 1606 O O . LEU B 1 39 ? 4.02 -21.609 -17.688 1 96.56 39 LEU B O 1
ATOM 1610 N N . LEU B 1 40 ? 5.609 -21.938 -16.172 1 97.94 40 LEU B N 1
ATOM 1611 C CA . LEU B 1 40 ? 6.629 -21.234 -16.953 1 97.94 40 LEU B CA 1
ATOM 1612 C C . LEU B 1 40 ? 7.852 -22.109 -17.156 1 97.94 40 LEU B C 1
ATOM 1614 O O . LEU B 1 40 ? 8.289 -22.812 -16.25 1 97.94 40 LEU B O 1
ATOM 1618 N N . LYS B 1 41 ? 8.336 -22.047 -18.344 1 97.88 41 LYS B N 1
ATOM 1619 C CA . LYS B 1 41 ? 9.617 -22.688 -18.609 1 97.88 41 LYS B CA 1
ATOM 1620 C C . LYS B 1 41 ? 10.781 -21.734 -18.312 1 97.88 41 LYS B C 1
ATOM 1622 O O . LYS B 1 41 ? 10.594 -20.531 -18.203 1 97.88 41 LYS B O 1
ATOM 1627 N N . GLY B 1 42 ? 11.844 -22.344 -18.219 1 96.5 42 GLY B N 1
ATOM 1628 C CA . GLY B 1 42 ? 13.023 -21.516 -18.031 1 96.5 42 GLY B CA 1
ATOM 1629 C C . GLY B 1 42 ? 13.133 -20.391 -19.031 1 96.5 42 GLY B C 1
ATOM 1630 O O . GLY B 1 42 ? 12.906 -20.594 -20.219 1 96.5 42 GLY B O 1
ATOM 1631 N N . ASP B 1 43 ? 13.297 -19.188 -18.484 1 94.81 43 ASP B N 1
ATOM 1632 C CA . ASP B 1 43 ? 13.578 -17.984 -19.25 1 94.81 43 ASP B CA 1
ATOM 1633 C C . ASP B 1 43 ? 12.305 -17.391 -19.859 1 94.81 43 ASP B C 1
ATOM 1635 O O . ASP B 1 43 ? 12.344 -16.359 -20.531 1 94.81 43 ASP B O 1
ATOM 1639 N N . GLU B 1 44 ? 11.227 -18.094 -19.594 1 97.06 44 GLU B N 1
ATOM 1640 C CA . GLU B 1 44 ? 9.953 -17.516 -20.016 1 97.06 44 GLU B CA 1
ATOM 1641 C C . GLU B 1 44 ? 9.547 -16.359 -19.125 1 97.06 44 GLU B C 1
ATOM 1643 O O . GLU B 1 44 ? 9.695 -16.422 -17.906 1 97.06 44 GLU B O 1
ATOM 1648 N N . PHE B 1 45 ? 9.023 -15.328 -19.75 1 96.88 45 PHE B N 1
ATOM 1649 C CA . PHE B 1 45 ? 8.594 -14.156 -19 1 96.88 45 PHE B CA 1
ATOM 1650 C C . PHE B 1 45 ? 7.16 -14.328 -18.516 1 96.88 45 PHE B C 1
ATOM 1652 O O . PHE B 1 45 ? 6.277 -14.719 -19.281 1 96.88 45 PHE B O 1
ATOM 1659 N N . LEU B 1 46 ? 7.004 -14.094 -17.234 1 97.25 46 LEU B N 1
ATOM 1660 C CA . LEU B 1 46 ? 5.652 -13.969 -16.719 1 97.25 46 LEU B CA 1
ATOM 1661 C C . LEU B 1 46 ? 4.973 -12.711 -17.25 1 97.25 46 LEU B C 1
ATOM 1663 O O . LEU B 1 46 ? 3.824 -12.758 -17.688 1 97.25 46 LEU B O 1
ATOM 1667 N N . TYR B 1 47 ? 5.664 -11.664 -17.188 1 96.38 47 TYR B N 1
ATOM 1668 C CA . TYR B 1 47 ? 5.32 -10.398 -17.828 1 96.38 47 TYR B CA 1
ATOM 1669 C C . TYR B 1 47 ? 6.566 -9.562 -18.078 1 96.38 47 TYR B C 1
ATOM 1671 O O . TYR B 1 47 ? 7.641 -9.859 -17.562 1 96.38 47 TYR B O 1
ATOM 1679 N N . ARG B 1 48 ? 6.406 -8.508 -18.859 1 94.94 48 ARG B N 1
ATOM 1680 C CA . ARG B 1 48 ? 7.531 -7.645 -19.203 1 94.94 48 ARG B CA 1
ATOM 1681 C C . ARG B 1 48 ? 7.285 -6.219 -18.734 1 94.94 48 ARG B C 1
ATOM 1683 O O . ARG B 1 48 ? 6.137 -5.805 -18.547 1 94.94 48 ARG B O 1
ATOM 1690 N N . ARG B 1 49 ? 8.422 -5.621 -18.469 1 91.75 49 ARG B N 1
ATOM 1691 C CA . ARG B 1 49 ? 8.32 -4.199 -18.156 1 91.75 49 ARG B CA 1
ATOM 1692 C C . ARG B 1 49 ? 7.449 -3.477 -19.172 1 91.75 49 ARG B C 1
ATOM 1694 O O . ARG B 1 49 ? 7.578 -3.699 -20.375 1 91.75 49 ARG B O 1
ATOM 1701 N N . GLY B 1 50 ? 6.555 -2.613 -18.609 1 92.69 50 GLY B N 1
ATOM 1702 C CA . GLY B 1 50 ? 5.691 -1.842 -19.484 1 92.69 50 GLY B CA 1
ATOM 1703 C C . GLY B 1 50 ? 4.336 -2.488 -19.703 1 92.69 50 GLY B C 1
ATOM 1704 O O . GLY B 1 50 ? 3.387 -1.823 -20.141 1 92.69 50 GLY B O 1
ATOM 1705 N N . ASP B 1 51 ? 4.266 -3.834 -19.5 1 94.06 51 ASP B N 1
ATOM 1706 C CA . ASP B 1 51 ? 2.979 -4.512 -19.594 1 94.06 51 ASP B CA 1
ATOM 1707 C C . ASP B 1 51 ? 2.002 -4.004 -18.547 1 94.06 51 ASP B C 1
ATOM 1709 O O . ASP B 1 51 ? 2.412 -3.619 -17.438 1 94.06 51 ASP B O 1
ATOM 1713 N N . VAL B 1 52 ? 0.749 -3.953 -18.938 1 93.19 52 VAL B N 1
ATOM 1714 C CA . VAL B 1 52 ? -0.33 -3.723 -17.984 1 93.19 52 VAL B CA 1
ATOM 1715 C C . VAL B 1 52 ? -1.131 -5.008 -17.781 1 93.19 52 VAL B C 1
ATOM 1717 O O . VAL B 1 52 ? -1.683 -5.555 -18.75 1 93.19 52 VAL B O 1
ATOM 1720 N N . THR B 1 53 ? -1.075 -5.504 -16.578 1 89.94 53 THR B N 1
ATOM 1721 C CA . THR B 1 53 ? -1.829 -6.719 -16.297 1 89.94 53 THR B CA 1
ATOM 1722 C C . THR B 1 53 ? -2.941 -6.434 -15.281 1 89.94 53 THR B C 1
ATOM 1724 O O . THR B 1 53 ? -2.861 -5.473 -14.516 1 89.94 53 THR B O 1
ATOM 1727 N N . SER B 1 54 ? -4.004 -7.223 -15.336 1 90.88 54 SER B N 1
ATOM 1728 C CA . SER B 1 54 ? -5.102 -7.113 -14.383 1 90.88 54 SER B CA 1
ATOM 1729 C C . SER B 1 54 ? -5.07 -8.258 -13.375 1 90.88 54 SER B C 1
ATOM 1731 O O . SER B 1 54 ? -6.117 -8.695 -12.891 1 90.88 54 SER B O 1
ATOM 1733 N N . SER B 1 55 ? -3.836 -8.773 -13.18 1 94.38 55 SER B N 1
ATOM 1734 C CA . SER B 1 55 ? -3.656 -9.891 -12.258 1 94.38 55 SER B CA 1
ATOM 1735 C C . SER B 1 55 ? -2.396 -9.711 -11.414 1 94.38 55 SER B C 1
ATOM 1737 O O . SER B 1 55 ? -1.48 -8.984 -11.805 1 94.38 55 SER B O 1
ATOM 1739 N N . PHE B 1 56 ? -2.441 -10.312 -10.297 1 95.19 56 PHE B N 1
ATOM 1740 C CA . PHE B 1 56 ? -1.218 -10.547 -9.539 1 95.19 56 PHE B CA 1
ATOM 1741 C C . PHE B 1 56 ? -1.016 -12.031 -9.289 1 95.19 56 PHE B C 1
ATOM 1743 O O . PHE B 1 56 ? -1.883 -12.844 -9.617 1 95.19 56 PHE B O 1
ATOM 1750 N N . TYR B 1 57 ? 0.188 -12.383 -8.758 1 95.62 57 TYR B N 1
ATOM 1751 C CA . TYR B 1 57 ? 0.56 -13.789 -8.734 1 95.62 57 TYR B CA 1
ATOM 1752 C C . TYR B 1 57 ? 1.233 -14.164 -7.418 1 95.62 57 TYR B C 1
ATOM 1754 O O . TYR B 1 57 ? 1.849 -13.312 -6.77 1 95.62 57 TYR B O 1
ATOM 1762 N N . ILE B 1 58 ? 1.142 -15.391 -7.102 1 93.94 58 ILE B N 1
ATOM 1763 C CA . ILE B 1 58 ? 1.931 -16 -6.035 1 93.94 58 ILE B CA 1
ATOM 1764 C C . ILE B 1 58 ? 2.771 -17.141 -6.605 1 93.94 58 ILE B C 1
ATOM 1766 O O . ILE B 1 58 ? 2.258 -17.984 -7.336 1 93.94 58 ILE B O 1
ATOM 1770 N N . VAL B 1 59 ? 4.023 -17.141 -6.27 1 95.31 59 VAL B N 1
ATOM 1771 C CA . VAL B 1 59 ? 4.898 -18.219 -6.723 1 95.31 59 VAL B CA 1
ATOM 1772 C C . VAL B 1 59 ? 4.578 -19.5 -5.965 1 95.31 59 VAL B C 1
ATOM 1774 O O . VAL B 1 59 ? 4.578 -19.516 -4.73 1 95.31 59 VAL B O 1
ATOM 1777 N N . THR B 1 60 ? 4.305 -20.547 -6.715 1 93.94 60 THR B N 1
ATOM 1778 C CA . THR B 1 60 ? 3.939 -21.781 -6.047 1 93.94 60 THR B CA 1
ATOM 1779 C C . THR B 1 60 ? 5.055 -22.828 -6.188 1 93.94 60 THR B C 1
ATOM 1781 O O . THR B 1 60 ? 5.109 -23.781 -5.422 1 93.94 60 THR B O 1
ATOM 1784 N N . ASP B 1 61 ? 5.848 -22.672 -7.152 1 94.31 61 ASP B N 1
ATOM 1785 C CA . ASP B 1 61 ? 6.969 -23.578 -7.391 1 94.31 61 ASP B CA 1
ATOM 1786 C C . ASP B 1 61 ? 8.07 -22.875 -8.195 1 94.31 61 ASP B C 1
ATOM 1788 O O . ASP B 1 61 ? 7.785 -22.047 -9.055 1 94.31 61 ASP B O 1
ATOM 1792 N N . GLY B 1 62 ? 9.336 -23.281 -7.859 1 96.31 62 GLY B N 1
ATOM 1793 C CA . GLY B 1 62 ? 10.461 -22.734 -8.594 1 96.31 62 GLY B CA 1
ATOM 1794 C C . GLY B 1 62 ? 10.812 -21.312 -8.18 1 96.31 62 GLY B C 1
ATOM 1795 O O . GLY B 1 62 ? 10.547 -20.922 -7.047 1 96.31 62 GLY B O 1
ATOM 1796 N N . ARG B 1 63 ? 11.57 -20.656 -9.125 1 96.94 63 ARG B N 1
ATOM 1797 C CA . ARG B 1 63 ? 12.055 -19.312 -8.836 1 96.94 63 ARG B CA 1
ATOM 1798 C C . ARG B 1 63 ? 11.836 -18.391 -10.031 1 96.94 63 ARG B C 1
ATOM 1800 O O . ARG B 1 63 ? 11.867 -18.828 -11.18 1 96.94 63 ARG B O 1
ATOM 1807 N N . LEU B 1 64 ? 11.547 -17.188 -9.742 1 96.5 64 LEU B N 1
ATOM 1808 C CA . LEU B 1 64 ? 11.422 -16.141 -10.742 1 96.5 64 LEU B CA 1
ATOM 1809 C C . LEU B 1 64 ? 12.398 -15.008 -10.469 1 96.5 64 LEU B C 1
ATOM 1811 O O . LEU B 1 64 ? 12.688 -14.695 -9.305 1 96.5 64 LEU B O 1
ATOM 1815 N N . ALA B 1 65 ? 12.875 -14.398 -11.516 1 93.69 65 ALA B N 1
ATOM 1816 C CA . ALA B 1 65 ? 13.781 -13.25 -11.398 1 93.69 65 ALA B CA 1
ATOM 1817 C C . ALA B 1 65 ? 13.078 -11.953 -11.797 1 93.69 65 ALA B C 1
ATOM 1819 O O . ALA B 1 65 ? 12.43 -11.891 -12.844 1 93.69 65 ALA B O 1
ATOM 1820 N N . LEU B 1 66 ? 13.125 -11.008 -10.883 1 91.38 66 LEU B N 1
ATOM 1821 C CA . LEU B 1 66 ? 12.82 -9.633 -11.281 1 91.38 66 LEU B CA 1
ATOM 1822 C C . LEU B 1 66 ? 14 -9.008 -12.016 1 91.38 66 LEU B C 1
ATOM 1824 O O . LEU B 1 66 ? 15.102 -8.914 -11.469 1 91.38 66 LEU B O 1
ATOM 1828 N N . VAL B 1 67 ? 13.727 -8.562 -13.25 1 89.19 67 VAL B N 1
ATOM 1829 C CA . VAL B 1 67 ? 14.859 -8.133 -14.07 1 89.19 67 VAL B CA 1
ATOM 1830 C C . VAL B 1 67 ? 14.57 -6.746 -14.648 1 89.19 67 VAL B C 1
ATOM 1832 O O . VAL B 1 67 ? 13.43 -6.441 -15.008 1 89.19 67 VAL B O 1
ATOM 1835 N N . ARG B 1 68 ? 15.57 -5.945 -14.672 1 83.81 68 ARG B N 1
ATOM 1836 C CA . ARG B 1 68 ? 15.508 -4.648 -15.344 1 83.81 68 ARG B CA 1
ATOM 1837 C C . ARG B 1 68 ? 15.945 -4.77 -16.797 1 83.81 68 ARG B C 1
ATOM 1839 O O . ARG B 1 68 ? 17.141 -4.867 -17.094 1 83.81 68 ARG B O 1
ATOM 1846 N N . GLU B 1 69 ? 14.93 -4.855 -17.594 1 76.88 69 GLU B N 1
ATOM 1847 C CA . GLU B 1 69 ? 15.297 -4.961 -19 1 76.88 69 GLU B CA 1
ATOM 1848 C C . GLU B 1 69 ? 15.797 -3.627 -19.547 1 76.88 69 GLU B C 1
ATOM 1850 O O . GLU B 1 69 ? 15.164 -2.59 -19.328 1 76.88 69 GLU B O 1
ATOM 1855 N N . LYS B 1 70 ? 17.156 -3.508 -19.703 1 67.25 70 LYS B N 1
ATOM 1856 C CA . LYS B 1 70 ? 17.688 -2.312 -20.344 1 67.25 70 LYS B CA 1
ATOM 1857 C C . LYS B 1 70 ? 17.766 -2.49 -21.859 1 67.25 70 LYS B C 1
ATOM 1859 O O . LYS B 1 70 ? 17.922 -3.609 -22.344 1 67.25 70 LYS B O 1
ATOM 1864 N N . THR B 1 71 ? 17.25 -1.381 -22.562 1 61.59 71 THR B N 1
ATOM 1865 C CA . THR B 1 71 ? 17.234 -1.375 -24.031 1 61.59 71 THR B CA 1
ATOM 1866 C C . THR B 1 71 ? 18.531 -1.972 -24.578 1 61.59 71 THR B C 1
ATOM 1868 O O . THR B 1 71 ? 18.5 -2.697 -25.578 1 61.59 71 THR B O 1
ATOM 1871 N N . ASN B 1 72 ? 19.594 -1.498 -23.969 1 57.44 72 ASN B N 1
ATOM 1872 C CA . ASN B 1 72 ? 20.812 -1.769 -24.719 1 57.44 72 ASN B CA 1
ATOM 1873 C C . ASN B 1 72 ? 21.609 -2.918 -24.094 1 57.44 72 ASN B C 1
ATOM 1875 O O . ASN B 1 72 ? 22.75 -3.154 -24.469 1 57.44 72 ASN B O 1
ATOM 1879 N N . GLU B 1 73 ? 21.125 -3.451 -23.031 1 56.41 73 GLU B N 1
ATOM 1880 C CA . GLU B 1 73 ? 22.047 -4.406 -22.422 1 56.41 73 GLU B CA 1
ATOM 1881 C C . GLU B 1 73 ? 21.484 -5.824 -22.469 1 56.41 73 GLU B C 1
ATOM 1883 O O . GLU B 1 73 ? 20.266 -6.02 -22.344 1 56.41 73 GLU B O 1
ATOM 1888 N N . ARG B 1 74 ? 22.234 -6.73 -23.094 1 55 74 ARG B N 1
ATOM 1889 C CA . ARG B 1 74 ? 21.969 -8.156 -23.266 1 55 74 ARG B CA 1
ATOM 1890 C C . ARG B 1 74 ? 21.641 -8.82 -21.922 1 55 74 ARG B C 1
ATOM 1892 O O . ARG B 1 74 ? 20.875 -9.781 -21.891 1 55 74 ARG B O 1
ATOM 1899 N N . THR B 1 75 ? 22.359 -8.359 -20.859 1 59.97 75 THR B N 1
ATOM 1900 C CA . THR B 1 75 ? 22.109 -9.062 -19.609 1 59.97 75 THR B CA 1
ATOM 1901 C C . THR B 1 75 ? 21.391 -8.156 -18.609 1 59.97 75 THR B C 1
ATOM 1903 O O . THR B 1 75 ? 21.922 -7.125 -18.203 1 59.97 75 THR B O 1
ATOM 1906 N N . ALA B 1 76 ? 20.172 -8.336 -18.5 1 63.69 76 ALA B N 1
ATOM 1907 C CA . ALA B 1 76 ? 19.406 -7.516 -17.562 1 63.69 76 ALA B CA 1
ATOM 1908 C C . ALA B 1 76 ? 19.688 -7.93 -16.125 1 63.69 76 ALA B C 1
ATOM 1910 O O . ALA B 1 76 ? 19.547 -9.102 -15.766 1 63.69 76 ALA B O 1
ATOM 1911 N N . PRO B 1 77 ? 20.344 -7.062 -15.367 1 75 77 PRO B N 1
ATOM 1912 C CA . PRO B 1 77 ? 20.625 -7.41 -13.977 1 75 77 PRO B CA 1
ATOM 1913 C C . PRO B 1 77 ? 19.391 -7.832 -13.203 1 75 77 PRO B C 1
ATOM 1915 O O . PRO B 1 77 ? 18.297 -7.277 -13.406 1 75 77 PRO B O 1
ATOM 1918 N N . ILE B 1 78 ? 19.594 -9.031 -12.555 1 75.38 78 ILE B N 1
ATOM 1919 C CA . ILE B 1 78 ? 18.547 -9.508 -11.648 1 75.38 78 ILE B CA 1
ATOM 1920 C C . ILE B 1 78 ? 18.453 -8.586 -10.438 1 75.38 78 ILE B C 1
ATOM 1922 O O . ILE B 1 78 ? 19.438 -8.352 -9.742 1 75.38 78 ILE B O 1
ATOM 1926 N N . VAL B 1 79 ? 17.312 -8.07 -10.289 1 77.06 79 VAL B N 1
ATOM 1927 C CA . VAL B 1 79 ? 17.062 -7.168 -9.172 1 77.06 79 VAL B CA 1
ATOM 1928 C C . VAL B 1 79 ? 16.734 -7.973 -7.914 1 77.06 79 VAL B C 1
ATOM 1930 O O . VAL B 1 79 ? 17.188 -7.641 -6.82 1 77.06 79 VAL B O 1
ATOM 1933 N N . HIS B 1 80 ? 15.922 -9.023 -8.078 1 83.75 80 HIS B N 1
ATOM 1934 C CA . HIS B 1 80 ? 15.461 -9.859 -6.977 1 83.75 80 HIS B CA 1
ATOM 1935 C C . HIS B 1 80 ? 14.977 -11.219 -7.477 1 83.75 80 HIS B C 1
ATOM 1937 O O . HIS B 1 80 ? 14.547 -11.344 -8.625 1 83.75 80 HIS B O 1
ATOM 1943 N N . VAL B 1 81 ? 15.188 -12.188 -6.578 1 90.56 81 VAL B N 1
ATOM 1944 C CA . VAL B 1 81 ? 14.688 -13.523 -6.902 1 90.56 81 VAL B CA 1
ATOM 1945 C C . VAL B 1 81 ? 13.469 -13.844 -6.031 1 90.56 81 VAL B C 1
ATOM 1947 O O . VAL B 1 81 ? 13.516 -13.68 -4.812 1 90.56 81 VAL B O 1
ATOM 1950 N N . LEU B 1 82 ? 12.461 -14.195 -6.652 1 92 82 LEU B N 1
ATOM 1951 C CA . LEU B 1 82 ? 11.227 -14.609 -5.992 1 92 82 LEU B CA 1
ATOM 1952 C C . LEU B 1 82 ? 11.188 -16.125 -5.82 1 92 82 LEU B C 1
ATOM 1954 O O . LEU B 1 82 ? 11.594 -16.859 -6.719 1 92 82 LEU B O 1
ATOM 1958 N N . GLU B 1 83 ? 10.648 -16.5 -4.668 1 92.5 83 GLU B N 1
ATOM 1959 C CA . GLU B 1 83 ? 10.547 -17.906 -4.344 1 92.5 83 GLU B CA 1
ATOM 1960 C C . GLU B 1 83 ? 9.125 -18.281 -3.947 1 92.5 83 GLU B C 1
ATOM 1962 O O . GLU B 1 83 ? 8.234 -17.438 -3.922 1 92.5 83 GLU B O 1
ATOM 1967 N N . LYS B 1 84 ? 8.984 -19.562 -3.684 1 91.56 84 LYS B N 1
ATOM 1968 C CA . LYS B 1 84 ? 7.676 -20.078 -3.303 1 91.56 84 LYS B CA 1
ATOM 1969 C C . LYS B 1 84 ? 7.059 -19.25 -2.186 1 91.56 84 LYS B C 1
ATOM 1971 O O . LYS B 1 84 ? 7.699 -18.984 -1.165 1 91.56 84 LYS B O 1
ATOM 1976 N N . GLY B 1 85 ? 5.805 -18.797 -2.449 1 88.38 85 GLY B N 1
ATOM 1977 C CA . GLY B 1 85 ? 5.09 -18.016 -1.443 1 88.38 85 GLY B CA 1
ATOM 1978 C C . GLY B 1 85 ? 5.16 -16.531 -1.679 1 88.38 85 GLY B C 1
ATOM 1979 O O . GLY B 1 85 ? 4.363 -15.766 -1.122 1 88.38 85 GLY B O 1
ATOM 1980 N N . ASP B 1 86 ? 6.039 -16.094 -2.514 1 89.5 86 ASP B N 1
ATOM 1981 C CA . ASP B 1 86 ? 6.199 -14.672 -2.773 1 89.5 86 ASP B CA 1
ATOM 1982 C C . ASP B 1 86 ? 5.102 -14.148 -3.701 1 89.5 86 ASP B C 1
ATOM 1984 O O . ASP B 1 86 ? 4.695 -14.844 -4.637 1 89.5 86 ASP B O 1
ATOM 1988 N N . LEU B 1 87 ? 4.727 -12.914 -3.365 1 91.69 87 LEU B N 1
ATOM 1989 C CA . LEU B 1 87 ? 3.766 -12.195 -4.195 1 91.69 87 LEU B CA 1
ATOM 1990 C C . LEU B 1 87 ? 4.48 -11.359 -5.254 1 91.69 87 LEU B C 1
ATOM 1992 O O . LEU B 1 87 ? 5.539 -10.781 -4.984 1 91.69 87 LEU B O 1
ATOM 1996 N N . VAL B 1 88 ? 3.834 -11.289 -6.449 1 93.31 88 VAL B N 1
ATOM 1997 C CA . VAL B 1 88 ? 4.41 -10.438 -7.488 1 93.31 88 VAL B CA 1
ATOM 1998 C C . VAL B 1 88 ? 3.303 -9.891 -8.383 1 93.31 88 VAL B C 1
ATOM 2000 O O . VAL B 1 88 ? 2.273 -10.539 -8.578 1 93.31 88 VAL B O 1
ATOM 2003 N N . GLY B 1 89 ? 3.543 -8.672 -8.859 1 93.38 89 GLY B N 1
ATOM 2004 C CA . GLY B 1 89 ? 2.586 -8.031 -9.75 1 93.38 89 GLY B CA 1
ATOM 2005 C C . GLY B 1 89 ? 1.461 -7.332 -9.016 1 93.38 89 GLY B C 1
ATOM 2006 O O . GLY B 1 89 ? 0.564 -6.758 -9.641 1 93.38 89 GLY B O 1
ATOM 2007 N N . GLU B 1 90 ? 1.475 -7.312 -7.723 1 92.5 90 GLU B N 1
ATOM 2008 C CA . GLU B 1 90 ? 0.376 -6.793 -6.914 1 92.5 90 GLU B CA 1
ATOM 2009 C C . GLU B 1 90 ? 0.315 -5.27 -6.98 1 92.5 90 GLU B C 1
ATOM 2011 O O . GLU B 1 90 ? -0.769 -4.684 -6.93 1 92.5 90 GLU B O 1
ATOM 2016 N N . LEU B 1 91 ? 1.47 -4.66 -7.082 1 89.12 91 LEU B N 1
ATOM 2017 C CA . LEU B 1 91 ? 1.469 -3.203 -7.117 1 89.12 91 LEU B CA 1
ATOM 2018 C C . LEU B 1 91 ? 0.829 -2.693 -8.406 1 89.12 91 LEU B C 1
ATOM 2020 O O . LEU B 1 91 ? -0.047 -1.825 -8.367 1 89.12 91 LEU B O 1
ATOM 2024 N N . GLY B 1 92 ? 1.28 -3.264 -9.57 1 88.25 92 GLY B N 1
ATOM 2025 C CA . GLY B 1 92 ? 0.631 -2.912 -10.828 1 88.25 92 GLY B CA 1
ATOM 2026 C C . GLY B 1 92 ? -0.853 -3.229 -10.836 1 88.25 92 GLY B C 1
ATOM 2027 O O . GLY B 1 92 ? -1.653 -2.457 -11.367 1 88.25 92 GLY B O 1
ATOM 2028 N N . PHE B 1 93 ? -1.176 -4.301 -10.25 1 90.19 93 PHE B N 1
ATOM 2029 C CA . PHE B 1 93 ? -2.568 -4.715 -10.133 1 90.19 93 PHE B CA 1
ATOM 2030 C C . PHE B 1 93 ? -3.375 -3.682 -9.352 1 90.19 93 PHE B C 1
ATOM 2032 O O . PHE B 1 93 ? -4.477 -3.311 -9.758 1 90.19 93 PHE B O 1
ATOM 2039 N N . ILE B 1 94 ? -2.867 -3.191 -8.258 1 92.19 94 ILE B N 1
ATOM 2040 C CA . ILE B 1 94 ? -3.572 -2.314 -7.328 1 92.19 94 ILE B CA 1
ATOM 2041 C C . ILE B 1 94 ? -3.672 -0.91 -7.918 1 92.19 94 ILE B C 1
ATOM 2043 O O . ILE B 1 94 ? -4.738 -0.289 -7.887 1 92.19 94 ILE B O 1
ATOM 2047 N N . ASP B 1 95 ? -2.572 -0.435 -8.445 1 87 95 ASP B N 1
ATOM 2048 C CA . ASP B 1 95 ? -2.605 0.965 -8.852 1 87 95 ASP B CA 1
ATOM 2049 C C . ASP B 1 95 ? -2.789 1.09 -10.367 1 87 95 ASP B C 1
ATOM 2051 O O . ASP B 1 95 ? -2.867 2.199 -10.898 1 87 95 ASP B O 1
ATOM 2055 N N . GLN B 1 96 ? -2.832 -0.028 -11.109 1 88.44 96 GLN B N 1
ATOM 2056 C CA . GLN B 1 96 ? -3.156 -0.107 -12.531 1 88.44 96 GLN B CA 1
ATOM 2057 C C . GLN B 1 96 ? -2.125 0.64 -13.375 1 88.44 96 GLN B C 1
ATOM 2059 O O . GLN B 1 96 ? -2.484 1.35 -14.312 1 88.44 96 GLN B O 1
ATOM 2064 N N . THR B 1 97 ? -0.922 0.564 -13 1 88.06 97 THR B N 1
ATOM 2065 C CA . THR B 1 97 ? 0.19 1.114 -13.766 1 88.06 97 THR B CA 1
ATOM 2066 C C . THR B 1 97 ? 0.987 -0 -14.438 1 88.06 97 THR B C 1
ATOM 2068 O O . THR B 1 97 ? 0.932 -1.155 -14.008 1 88.06 97 THR B O 1
ATOM 2071 N N . PRO B 1 98 ? 1.699 0.36 -15.461 1 92.19 98 PRO B N 1
ATOM 2072 C CA . PRO B 1 98 ? 2.539 -0.655 -16.094 1 92.19 98 PRO B CA 1
ATOM 2073 C C . PRO B 1 98 ? 3.609 -1.212 -15.164 1 92.19 98 PRO B C 1
ATOM 2075 O O . PRO B 1 98 ? 4.07 -0.51 -14.258 1 92.19 98 PRO B O 1
ATOM 2078 N N . HIS B 1 99 ? 3.936 -2.504 -15.461 1 92.12 99 HIS B N 1
ATOM 2079 C CA . HIS B 1 99 ? 5.008 -3.105 -14.68 1 92.12 99 HIS B CA 1
ATOM 2080 C C . HIS B 1 99 ? 6.32 -2.355 -14.875 1 92.12 99 HIS B C 1
ATOM 2082 O O . HIS B 1 99 ? 6.68 -2.006 -16 1 92.12 99 HIS B O 1
ATOM 2088 N N . SER B 1 100 ? 7.004 -2.098 -13.758 1 86.44 100 SER B N 1
ATOM 2089 C CA . SER B 1 100 ? 8.273 -1.375 -13.828 1 86.44 100 SER B CA 1
ATOM 2090 C C . SER B 1 100 ? 9.43 -2.32 -14.117 1 86.44 100 SER B C 1
ATOM 2092 O O . SER B 1 100 ? 10.5 -1.888 -14.555 1 86.44 100 SER B O 1
ATOM 2094 N N . LEU B 1 101 ? 9.242 -3.561 -13.812 1 89.12 101 LEU B N 1
ATOM 2095 C CA . LEU B 1 101 ? 10.242 -4.602 -14.023 1 89.12 101 LEU B CA 1
ATOM 2096 C C . LEU B 1 101 ? 9.633 -5.801 -14.742 1 89.12 101 LEU B C 1
ATOM 2098 O O . LEU B 1 101 ? 8.422 -6.008 -14.695 1 89.12 101 LEU B O 1
ATOM 2102 N N . SER B 1 102 ? 10.516 -6.477 -15.406 1 93.56 102 SER B N 1
ATOM 2103 C CA . SER B 1 102 ? 10.102 -7.754 -15.984 1 93.56 102 SER B CA 1
ATOM 2104 C C . SER B 1 102 ? 10.297 -8.898 -14.984 1 93.56 102 SER B C 1
ATOM 2106 O O . SER B 1 102 ? 11.094 -8.781 -14.055 1 93.56 102 SER B O 1
ATOM 2108 N N . VAL B 1 103 ? 9.586 -9.922 -15.195 1 95.75 103 VAL B N 1
ATOM 2109 C CA . VAL B 1 103 ? 9.734 -11.117 -14.375 1 95.75 103 VAL B CA 1
ATOM 2110 C C . VAL B 1 103 ? 9.93 -12.344 -15.273 1 95.75 103 VAL B C 1
ATOM 2112 O O . VAL B 1 103 ? 9.102 -12.617 -16.141 1 95.75 103 VAL B O 1
ATOM 2115 N N . ARG B 1 104 ? 10.992 -12.992 -14.992 1 96.56 104 ARG B N 1
ATOM 2116 C CA . ARG B 1 104 ? 11.367 -14.133 -15.82 1 96.56 104 ARG B CA 1
ATOM 2117 C C . ARG B 1 104 ? 11.633 -15.367 -14.961 1 96.56 104 ARG B C 1
ATOM 2119 O O . ARG B 1 104 ? 12.195 -15.266 -13.867 1 96.56 104 ARG B O 1
ATOM 2126 N N . ALA B 1 105 ? 11.297 -16.562 -15.539 1 97.88 105 ALA B N 1
ATOM 2127 C CA . ALA B 1 105 ? 11.508 -17.797 -14.812 1 97.88 105 ALA B CA 1
ATOM 2128 C C . ALA B 1 105 ? 12.977 -18.203 -14.82 1 97.88 105 ALA B C 1
ATOM 2130 O O . ALA B 1 105 ? 13.641 -18.141 -15.859 1 97.88 105 ALA B O 1
ATOM 2131 N N . LEU B 1 106 ? 13.43 -18.531 -13.586 1 96.25 106 LEU B N 1
ATOM 2132 C CA . LEU B 1 106 ? 14.742 -19.156 -13.438 1 96.25 106 LEU B CA 1
ATOM 2133 C C . LEU B 1 106 ? 14.617 -20.672 -13.406 1 96.25 106 LEU B C 1
ATOM 2135 O O . LEU B 1 106 ? 14.57 -21.266 -12.336 1 96.25 106 LEU B O 1
ATOM 2139 N N . GLY B 1 107 ? 14.477 -21.281 -14.523 1 96.81 107 GLY B N 1
ATOM 2140 C CA . GLY B 1 107 ? 14.07 -22.688 -14.648 1 96.81 107 GLY B CA 1
ATOM 2141 C C . GLY B 1 107 ? 12.57 -22.859 -14.68 1 96.81 107 GLY B C 1
ATOM 2142 O O . GLY B 1 107 ? 11.82 -21.891 -14.812 1 96.81 107 GLY B O 1
ATOM 2143 N N . ASP B 1 108 ? 12.164 -24.125 -14.578 1 97.81 108 ASP B N 1
ATOM 2144 C CA . ASP B 1 108 ? 10.727 -24.375 -14.516 1 97.81 108 ASP B CA 1
ATOM 2145 C C . ASP B 1 108 ? 10.117 -23.797 -13.25 1 97.81 108 ASP B C 1
ATOM 2147 O O . ASP B 1 108 ? 10.672 -23.953 -12.156 1 97.81 108 ASP B O 1
ATOM 2151 N N . ALA B 1 109 ? 9.055 -23.078 -13.453 1 97.94 109 ALA B N 1
ATOM 2152 C CA . ALA B 1 109 ? 8.383 -22.422 -12.336 1 97.94 109 ALA B CA 1
ATOM 2153 C C . ALA B 1 109 ? 6.871 -22.453 -12.516 1 97.94 109 ALA B C 1
ATOM 2155 O O . ALA B 1 109 ? 6.375 -22.766 -13.594 1 97.94 109 ALA B O 1
ATOM 2156 N N . ALA B 1 110 ? 6.199 -22.25 -11.438 1 96.62 110 ALA B N 1
ATOM 2157 C CA . ALA B 1 110 ? 4.738 -22.172 -11.453 1 96.62 110 ALA B CA 1
ATOM 2158 C C . ALA B 1 110 ? 4.238 -21.031 -10.57 1 96.62 110 ALA B C 1
ATOM 2160 O O . ALA B 1 110 ? 4.812 -20.766 -9.516 1 96.62 110 ALA B O 1
ATOM 2161 N N . VAL B 1 111 ? 3.174 -20.406 -11.031 1 96.44 111 VAL B N 1
ATOM 2162 C CA . VAL B 1 111 ? 2.533 -19.344 -10.25 1 96.44 111 VAL B CA 1
ATOM 2163 C C . VAL B 1 111 ? 1.021 -19.562 -10.234 1 96.44 111 VAL B C 1
ATOM 2165 O O . VAL B 1 111 ? 0.473 -20.234 -11.109 1 96.44 111 VAL B O 1
ATOM 2168 N N . LEU B 1 112 ? 0.466 -19.062 -9.195 1 93.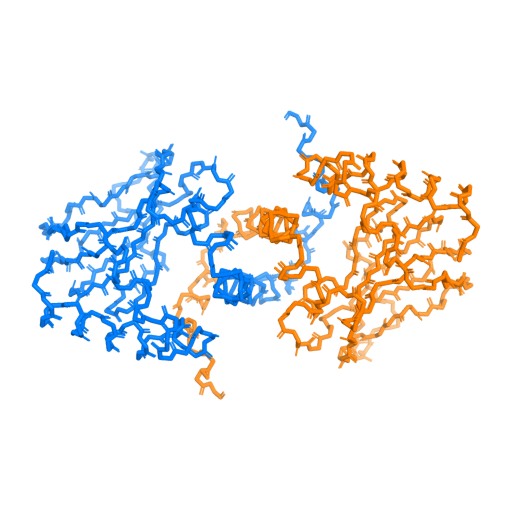88 112 LEU B N 1
ATOM 2169 C CA . LEU B 1 112 ? -0.985 -18.922 -9.133 1 93.88 112 LEU B CA 1
ATOM 2170 C C . LEU B 1 112 ? -1.412 -17.484 -9.445 1 93.88 112 LEU B C 1
ATOM 2172 O O . LEU B 1 112 ? -0.862 -16.531 -8.891 1 93.88 112 LEU B O 1
ATOM 2176 N N . SER B 1 113 ? -2.414 -17.406 -10.312 1 95.19 113 SER B N 1
ATOM 2177 C CA . SER B 1 113 ? -2.865 -16.078 -10.734 1 95.19 113 SER B CA 1
ATOM 2178 C C . SER B 1 113 ? -4.152 -15.68 -10.023 1 95.19 113 SER B C 1
ATOM 2180 O O . SER B 1 113 ? -5.02 -16.516 -9.781 1 95.19 113 SER B O 1
ATOM 2182 N N . PHE B 1 114 ? -4.246 -14.445 -9.703 1 94.69 114 PHE B N 1
ATOM 2183 C CA . PHE B 1 114 ? -5.445 -13.812 -9.164 1 94.69 114 PHE B CA 1
ATOM 2184 C C . PHE B 1 114 ? -5.875 -12.633 -10.031 1 94.69 114 PHE B C 1
ATOM 2186 O O . PHE B 1 114 ? -5.168 -11.633 -10.125 1 94.69 114 PHE B O 1
ATOM 2193 N N . SER B 1 115 ? -7.039 -12.734 -10.609 1 92.75 115 SER B N 1
ATOM 2194 C CA . SER B 1 115 ? -7.512 -11.703 -11.523 1 92.75 115 SER B CA 1
ATOM 2195 C C . SER B 1 115 ? -8.312 -10.633 -10.789 1 92.75 115 SER B C 1
ATOM 2197 O O . SER B 1 115 ? -8.828 -10.883 -9.695 1 92.75 115 SER B O 1
ATOM 2199 N N . ALA B 1 116 ? -8.367 -9.461 -11.438 1 90.12 116 ALA B N 1
ATOM 2200 C CA . ALA B 1 116 ? -9.195 -8.383 -10.898 1 90.12 116 ALA B CA 1
ATOM 2201 C C . ALA B 1 116 ? -10.648 -8.836 -10.727 1 90.12 116 ALA B C 1
ATOM 2203 O O . ALA B 1 116 ? -11.289 -8.531 -9.727 1 90.12 116 ALA B O 1
ATOM 2204 N N . GLU B 1 117 ? -11.141 -9.539 -11.625 1 89.75 117 GLU B N 1
ATOM 2205 C CA . GLU B 1 117 ? -12.523 -10.008 -11.594 1 89.75 117 GLU B CA 1
ATOM 2206 C C . GLU B 1 117 ? -12.766 -10.93 -10.406 1 89.75 117 GLU B C 1
ATOM 2208 O O . GLU B 1 117 ? -13.852 -10.93 -9.82 1 89.75 117 GLU B O 1
ATOM 2213 N N . SER B 1 118 ? -11.766 -11.688 -10.07 1 91.38 118 SER B N 1
ATOM 2214 C CA . SER B 1 118 ? -11.914 -12.641 -8.969 1 91.38 118 SER B CA 1
ATOM 2215 C C . SER B 1 118 ? -11.75 -11.953 -7.617 1 91.38 118 SER B C 1
ATOM 2217 O O . SER B 1 118 ? -12.297 -12.414 -6.617 1 91.38 118 SER B O 1
ATOM 2219 N N . ILE B 1 119 ? -11.023 -10.883 -7.586 1 93 119 ILE B N 1
ATOM 2220 C CA . ILE B 1 119 ? -10.664 -10.25 -6.32 1 93 119 ILE B CA 1
ATOM 2221 C C . ILE B 1 119 ? -11.664 -9.133 -6 1 93 119 ILE B C 1
ATOM 2223 O O . ILE B 1 119 ? -11.977 -8.891 -4.836 1 93 119 ILE B O 1
ATOM 2227 N N . LYS B 1 120 ? -12.219 -8.469 -6.945 1 93.12 120 LYS B N 1
ATOM 2228 C CA . LYS B 1 120 ? -13.062 -7.289 -6.785 1 93.12 120 LYS B CA 1
ATOM 2229 C C . LYS B 1 120 ? -14.242 -7.578 -5.855 1 93.12 120 LYS B C 1
ATOM 2231 O O . LYS B 1 120 ? -14.539 -6.781 -4.965 1 93.12 120 LYS B O 1
ATOM 2236 N N . PRO B 1 121 ? -14.906 -8.75 -6 1 95.25 121 PRO B N 1
ATOM 2237 C CA . PRO B 1 121 ? -16.031 -9.023 -5.105 1 95.25 121 PRO B CA 1
ATOM 2238 C C . PRO B 1 121 ? -15.617 -9.109 -3.641 1 95.25 121 PRO B C 1
ATOM 2240 O O . PRO B 1 121 ? -16.438 -8.867 -2.746 1 95.25 121 PRO B O 1
ATOM 2243 N N . LEU B 1 122 ? -14.375 -9.438 -3.391 1 96.5 122 LEU B N 1
ATOM 2244 C CA . LEU B 1 122 ? -13.898 -9.625 -2.025 1 96.5 122 LEU B CA 1
ATOM 2245 C C . LEU B 1 122 ? -13.836 -8.289 -1.288 1 96.5 122 LEU B C 1
ATOM 2247 O O . LEU B 1 122 ? -13.875 -8.25 -0.056 1 96.5 122 LEU B O 1
ATOM 2251 N N . ILE B 1 123 ? -13.773 -7.211 -2.029 1 96 123 ILE B N 1
ATOM 2252 C CA . ILE B 1 123 ? -13.695 -5.879 -1.442 1 96 123 ILE B CA 1
ATOM 2253 C C . ILE B 1 123 ? -14.93 -5.617 -0.584 1 96 123 ILE B C 1
ATOM 2255 O O . ILE B 1 123 ? -14.82 -5.121 0.538 1 96 123 ILE B O 1
ATOM 2259 N N . THR B 1 124 ? -16.062 -6.051 -1.051 1 96.12 124 THR B N 1
ATOM 2260 C CA . THR B 1 124 ? -17.312 -5.809 -0.33 1 96.12 124 THR B CA 1
ATOM 2261 C C . THR B 1 124 ? -17.703 -7.031 0.498 1 96.12 124 THR B C 1
ATOM 2263 O O . THR B 1 124 ? -18.266 -6.895 1.587 1 96.12 124 THR B O 1
ATOM 2266 N N . GLU B 1 125 ? -17.328 -8.227 0.061 1 96.88 125 GLU B N 1
ATOM 2267 C CA . GLU B 1 125 ? -17.75 -9.453 0.728 1 96.88 125 GLU B CA 1
ATOM 2268 C C . GLU B 1 125 ? -16.859 -9.766 1.926 1 96.88 125 GLU B C 1
ATOM 2270 O O . GLU B 1 125 ? -17.312 -10.359 2.906 1 96.88 125 GLU B O 1
ATOM 2275 N N . HIS B 1 126 ? -15.602 -9.422 1.835 1 97.44 126 HIS B N 1
ATOM 2276 C CA . HIS B 1 126 ? -14.633 -9.672 2.891 1 97.44 126 HIS B CA 1
ATOM 2277 C C . HIS B 1 126 ? -13.727 -8.461 3.107 1 97.44 126 HIS B C 1
ATOM 2279 O O . HIS B 1 126 ? -12.508 -8.555 2.941 1 97.44 126 HIS B O 1
ATOM 2285 N N . PRO B 1 127 ? -14.312 -7.383 3.562 1 97.19 127 PRO B N 1
ATOM 2286 C CA . PRO B 1 127 ? -13.578 -6.113 3.613 1 97.19 127 PRO B CA 1
ATOM 2287 C C . PRO B 1 127 ? -12.367 -6.164 4.539 1 97.19 127 PRO B C 1
ATOM 2289 O O . PRO B 1 127 ? -11.344 -5.543 4.254 1 97.19 127 PRO B O 1
ATOM 2292 N N . GLU B 1 128 ? -12.438 -6.914 5.609 1 96.56 128 GLU B N 1
ATOM 2293 C CA . GLU B 1 128 ? -11.305 -7.012 6.523 1 96.56 128 GLU B CA 1
ATOM 2294 C C . GLU B 1 128 ? -10.133 -7.75 5.875 1 96.56 128 GLU B C 1
ATOM 2296 O O . GLU B 1 128 ? -8.977 -7.391 6.086 1 96.56 128 GLU B O 1
ATOM 2301 N N . LEU B 1 129 ? -10.445 -8.727 5.086 1 96.94 129 LEU B N 1
ATOM 2302 C CA . LEU B 1 129 ? -9.422 -9.461 4.355 1 96.94 129 LEU B CA 1
ATOM 2303 C C . LEU B 1 129 ? -8.68 -8.539 3.387 1 96.94 129 LEU B C 1
ATOM 2305 O O . LEU B 1 129 ? -7.449 -8.508 3.369 1 96.94 129 LEU B O 1
ATOM 2309 N N . ILE B 1 130 ? -9.469 -7.793 2.646 1 96.62 130 ILE B N 1
ATOM 2310 C CA . ILE B 1 130 ? -8.883 -6.926 1.632 1 96.62 130 ILE B CA 1
ATOM 2311 C C . ILE B 1 130 ? -8.086 -5.805 2.305 1 96.62 130 ILE B C 1
ATOM 2313 O O . ILE B 1 130 ? -7 -5.449 1.852 1 96.62 130 ILE B O 1
ATOM 2317 N N . PHE B 1 131 ? -8.625 -5.309 3.387 1 96.12 131 PHE B N 1
ATOM 2318 C CA . PHE B 1 131 ? -7.902 -4.293 4.141 1 96.12 131 PHE B CA 1
ATOM 2319 C C . PHE B 1 131 ? -6.559 -4.828 4.617 1 96.12 131 PHE B C 1
ATOM 2321 O O . PHE B 1 131 ? -5.527 -4.176 4.438 1 96.12 131 PHE B O 1
ATOM 2328 N N . ASN B 1 132 ? -6.523 -5.996 5.195 1 95.88 132 ASN B N 1
ATOM 2329 C CA . ASN B 1 132 ? -5.293 -6.586 5.719 1 95.88 132 ASN B CA 1
ATOM 2330 C C . ASN B 1 132 ? -4.32 -6.941 4.602 1 95.88 132 ASN B C 1
ATOM 2332 O O . ASN B 1 132 ? -3.105 -6.84 4.773 1 95.88 132 ASN B O 1
ATOM 2336 N N . PHE B 1 133 ? -4.863 -7.34 3.498 1 95.56 133 PHE B N 1
ATOM 2337 C CA . PHE B 1 133 ? -4.043 -7.582 2.316 1 95.56 133 PHE B CA 1
ATOM 2338 C C . PHE B 1 133 ? -3.342 -6.301 1.876 1 95.56 133 PHE B C 1
ATOM 2340 O O . PHE B 1 133 ? -2.123 -6.293 1.685 1 95.56 133 PHE B O 1
ATOM 2347 N N . MET B 1 134 ? -4.066 -5.223 1.733 1 95.12 134 MET B N 1
ATOM 2348 C CA . MET B 1 134 ? -3.516 -3.934 1.331 1 95.12 134 MET B CA 1
ATOM 2349 C C . MET B 1 134 ? -2.506 -3.43 2.357 1 95.12 134 MET B C 1
ATOM 2351 O O . MET B 1 134 ? -1.48 -2.852 1.994 1 95.12 134 MET B O 1
ATOM 2355 N N . ARG B 1 135 ? -2.84 -3.625 3.586 1 94.06 135 ARG B N 1
ATOM 2356 C CA . ARG B 1 135 ? -1.937 -3.244 4.668 1 94.06 135 ARG B CA 1
ATOM 2357 C C . ARG B 1 135 ? -0.598 -3.965 4.539 1 94.06 135 ARG B C 1
ATOM 2359 O O . ARG B 1 135 ? 0.459 -3.357 4.723 1 94.06 135 ARG B O 1
ATOM 2366 N N . ALA B 1 136 ? -0.623 -5.238 4.27 1 92.38 136 ALA B N 1
ATOM 2367 C CA . ALA B 1 136 ? 0.596 -6.02 4.074 1 92.38 136 ALA B CA 1
ATOM 2368 C C . ALA B 1 136 ? 1.428 -5.457 2.924 1 92.38 136 ALA B C 1
ATOM 2370 O O . ALA B 1 136 ? 2.652 -5.348 3.029 1 92.38 136 ALA B O 1
ATOM 2371 N N . VAL B 1 137 ? 0.769 -5.105 1.868 1 91.69 137 VAL B N 1
ATOM 2372 C CA . VAL B 1 137 ? 1.442 -4.562 0.693 1 91.69 137 VAL B CA 1
ATOM 2373 C C . VAL B 1 137 ? 2.08 -3.219 1.037 1 91.69 137 VAL B C 1
ATOM 2375 O O . VAL B 1 137 ? 3.242 -2.973 0.707 1 91.69 137 VAL B O 1
ATOM 2378 N N . ILE B 1 138 ? 1.352 -2.377 1.697 1 91.31 138 ILE B N 1
ATOM 2379 C CA . ILE B 1 138 ? 1.836 -1.055 2.078 1 91.31 138 ILE B CA 1
ATOM 2380 C C . ILE B 1 138 ? 3.059 -1.193 2.982 1 91.31 138 ILE B C 1
ATOM 2382 O O . ILE B 1 138 ? 4.051 -0.478 2.811 1 91.31 138 ILE B O 1
ATOM 2386 N N . LYS B 1 139 ? 2.961 -2.07 3.918 1 88.75 139 LYS B N 1
ATOM 2387 C CA . LYS B 1 139 ? 4.074 -2.273 4.84 1 88.75 139 LYS B CA 1
ATOM 2388 C C . LYS B 1 139 ? 5.344 -2.668 4.094 1 88.75 139 LYS B C 1
ATOM 2390 O O . LYS B 1 139 ? 6.434 -2.184 4.406 1 88.75 139 LYS B O 1
ATOM 2395 N N . ARG B 1 140 ? 5.191 -3.477 3.203 1 83.94 140 ARG B N 1
ATOM 2396 C CA . ARG B 1 140 ? 6.332 -3.936 2.416 1 83.94 140 ARG B CA 1
ATOM 2397 C C . ARG B 1 140 ? 6.938 -2.791 1.612 1 83.94 140 ARG B C 1
ATOM 2399 O O . ARG B 1 140 ? 8.156 -2.617 1.595 1 83.94 140 ARG B O 1
ATOM 2406 N N . VAL B 1 141 ? 6.117 -2.057 0.965 1 84.69 141 VAL B N 1
ATOM 2407 C CA . VAL B 1 141 ? 6.594 -0.951 0.142 1 84.69 141 VAL B CA 1
ATOM 2408 C C . VAL B 1 141 ? 7.172 0.145 1.034 1 84.69 141 VAL B C 1
ATOM 2410 O O . VAL B 1 141 ? 8.18 0.765 0.69 1 84.69 141 VAL B O 1
ATOM 2413 N N . HIS B 1 142 ? 6.488 0.414 2.15 1 84.12 142 HIS B N 1
ATOM 2414 C CA . HIS B 1 142 ? 6.961 1.399 3.117 1 84.12 142 HIS B CA 1
ATOM 2415 C C . HIS B 1 142 ? 8.367 1.064 3.605 1 84.12 142 HIS B C 1
ATOM 2417 O O . HIS B 1 142 ? 9.219 1.946 3.699 1 84.12 142 HIS B O 1
ATOM 2423 N N . HIS B 1 143 ? 8.625 -0.128 3.896 1 80.31 143 HIS B N 1
ATOM 2424 C CA . HIS B 1 143 ? 9.938 -0.572 4.348 1 80.31 143 HIS B CA 1
ATOM 2425 C C . HIS B 1 143 ? 11.008 -0.263 3.311 1 80.31 143 HIS B C 1
ATOM 2427 O O . HIS B 1 143 ? 12.109 0.174 3.658 1 80.31 143 HIS B O 1
ATOM 2433 N N . VAL B 1 144 ? 10.641 -0.427 2.127 1 75 144 VAL B N 1
ATOM 2434 C CA . VAL B 1 144 ? 11.594 -0.178 1.047 1 75 144 VAL B CA 1
ATOM 2435 C C . VAL B 1 144 ? 11.883 1.318 0.944 1 75 144 VAL B C 1
ATOM 2437 O O . VAL B 1 144 ? 13.031 1.726 0.781 1 75 144 VAL B O 1
ATOM 2440 N N . VAL B 1 145 ? 10.867 2.096 1.052 1 73.38 145 VAL B N 1
ATOM 2441 C CA . VAL B 1 145 ? 11 3.545 0.951 1 73.38 145 VAL B CA 1
ATOM 2442 C C . VAL B 1 145 ? 11.875 4.066 2.09 1 73.38 145 VAL B C 1
ATOM 2444 O O . VAL B 1 145 ? 12.75 4.906 1.874 1 73.38 145 VAL B O 1
ATOM 2447 N N . VAL B 1 146 ? 11.594 3.586 3.262 1 74.06 146 VAL B N 1
ATOM 2448 C CA . VAL B 1 146 ? 12.32 4.035 4.445 1 74.06 146 VAL B CA 1
ATOM 2449 C C . VAL B 1 146 ? 13.781 3.623 4.34 1 74.06 146 VAL B C 1
ATOM 2451 O O . VAL B 1 146 ? 14.68 4.387 4.707 1 74.06 146 VAL B O 1
ATOM 2454 N N . THR B 1 147 ? 14 2.512 3.863 1 68.19 147 THR B N 1
ATOM 2455 C CA . THR B 1 147 ? 15.359 1.992 3.76 1 68.19 147 THR B CA 1
ATOM 2456 C C . THR B 1 147 ? 16.141 2.729 2.674 1 68.19 147 THR B C 1
ATOM 2458 O O . THR B 1 147 ? 17.328 2.99 2.83 1 68.19 147 THR B O 1
ATOM 2461 N N . VAL B 1 148 ? 15.43 3.094 1.626 1 62.47 148 VAL B N 1
ATOM 2462 C CA . VAL B 1 148 ? 16.078 3.771 0.512 1 62.47 148 VAL B CA 1
ATOM 2463 C C . VAL B 1 148 ? 16.266 5.254 0.841 1 62.47 148 VAL B C 1
ATOM 2465 O O . VAL B 1 148 ? 17.219 5.887 0.382 1 62.47 148 VAL B O 1
ATOM 2468 N N . GLY B 1 149 ? 15.062 5.973 1.229 1 57.5 149 GLY B N 1
ATOM 2469 C CA . GLY B 1 149 ? 15.055 7.391 1.554 1 57.5 149 GLY B CA 1
ATOM 2470 C C . GLY B 1 149 ? 16.188 7.801 2.463 1 57.5 149 GLY B C 1
ATOM 2471 O O . GLY B 1 149 ? 16.422 8.992 2.689 1 57.5 149 GLY B O 1
ATOM 2472 N N . GLU B 1 150 ? 16.688 6.824 3.162 1 51.44 150 GLU B N 1
ATOM 2473 C CA . GLU B 1 150 ? 17.938 7.316 3.742 1 51.44 150 GLU B CA 1
ATOM 2474 C C . GLU B 1 150 ? 18.781 8.031 2.695 1 51.44 150 GLU B C 1
ATOM 2476 O O . GLU B 1 150 ? 19.641 8.844 3.037 1 51.44 150 GLU B O 1
ATOM 2481 N N . HIS B 1 151 ? 18.297 7.836 1.549 1 43.81 151 HIS B N 1
ATOM 2482 C CA . HIS B 1 151 ? 18.922 8.672 0.525 1 43.81 151 HIS B CA 1
ATOM 2483 C C . HIS B 1 151 ? 17.969 9.773 0.069 1 43.81 151 HIS B C 1
ATOM 2485 O O . HIS B 1 151 ? 16.828 9.508 -0.307 1 43.81 151 HIS B O 1
ATOM 2491 N N . GLU B 1 152 ? 18.047 11.016 0.527 1 47.91 152 GLU B N 1
ATOM 2492 C CA . GLU B 1 152 ? 17.438 12.32 0.769 1 47.91 152 GLU B CA 1
ATOM 2493 C C . GLU B 1 152 ? 16.5 12.711 -0.378 1 47.91 152 GLU B C 1
ATOM 2495 O O . GLU B 1 152 ? 15.422 13.25 -0.149 1 47.91 152 GLU B O 1
ATOM 2500 N N . ARG B 1 153 ? 17.047 12.781 -1.642 1 45.72 153 ARG B N 1
ATOM 2501 C CA . ARG B 1 153 ? 16.5 13.547 -2.75 1 45.72 153 ARG B CA 1
ATOM 2502 C C . ARG B 1 153 ? 15.164 12.953 -3.213 1 45.72 153 ARG B C 1
ATOM 2504 O O . ARG B 1 153 ? 14.227 13.688 -3.531 1 45.72 153 ARG B O 1
ATOM 2511 N N . GLU B 1 154 ? 15.094 11.68 -3.35 1 46.56 154 GLU B N 1
ATOM 2512 C CA . GLU B 1 154 ? 13.984 11.047 -4.062 1 46.56 154 GLU B CA 1
ATOM 2513 C C . GLU B 1 154 ? 12.703 11.094 -3.238 1 46.56 154 GLU B C 1
ATOM 2515 O O . GLU B 1 154 ? 11.609 11.227 -3.791 1 46.56 154 GLU B O 1
ATOM 2520 N N . LEU B 1 155 ? 12.852 11.094 -1.923 1 48.66 155 LEU B N 1
ATOM 2521 C CA . LEU B 1 155 ? 11.688 11.414 -1.097 1 48.66 155 LEU B CA 1
ATOM 2522 C C .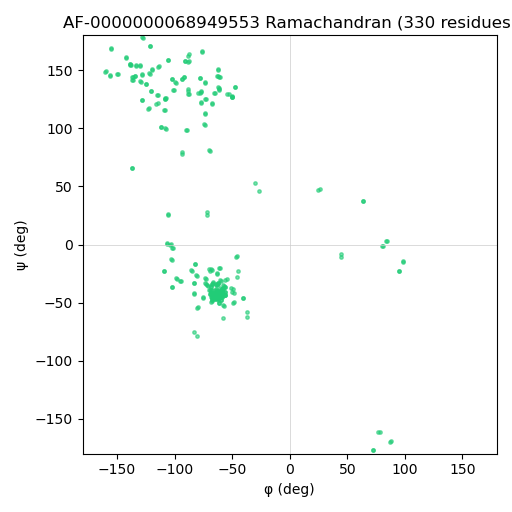 LEU B 1 155 ? 11.117 12.773 -1.472 1 48.66 155 LEU B C 1
ATOM 2524 O O . LEU B 1 155 ? 9.898 12.969 -1.441 1 48.66 155 LEU B O 1
ATOM 2528 N N . GLN B 1 156 ? 12.055 13.602 -1.917 1 48.22 156 GLN B N 1
ATOM 2529 C CA . GLN B 1 156 ? 11.633 14.922 -2.359 1 48.22 156 GLN B CA 1
ATOM 2530 C C . GLN B 1 156 ? 10.602 14.828 -3.477 1 48.22 156 GLN B C 1
ATOM 2532 O O . GLN B 1 156 ? 9.625 15.586 -3.496 1 48.22 156 GLN B O 1
ATOM 2537 N N . GLU B 1 157 ? 10.945 14.078 -4.465 1 47.75 157 GLU B N 1
ATOM 2538 C CA . GLU B 1 157 ? 10.055 13.969 -5.617 1 47.75 157 GLU B CA 1
ATOM 2539 C C . GLU B 1 157 ? 8.719 13.344 -5.219 1 47.75 157 GLU B C 1
ATOM 2541 O O . GLU B 1 157 ? 7.672 13.734 -5.738 1 47.75 157 GLU B O 1
ATOM 2546 N N . TYR B 1 158 ? 8.828 12.312 -4.383 1 48.56 158 TYR B N 1
ATOM 2547 C CA . TYR B 1 158 ? 7.621 11.703 -3.842 1 48.56 158 TYR B CA 1
ATOM 2548 C C . TYR B 1 158 ? 6.672 12.758 -3.297 1 48.56 158 TYR B C 1
ATOM 2550 O O . TYR B 1 158 ? 5.469 12.727 -3.57 1 48.56 158 TYR B O 1
ATOM 2558 N N . ILE B 1 159 ? 7.258 13.609 -2.49 1 46.38 159 ILE B N 1
ATOM 2559 C CA . ILE B 1 159 ? 6.594 14.672 -1.75 1 46.38 159 ILE B CA 1
ATOM 2560 C C . ILE B 1 159 ? 6.062 15.727 -2.723 1 46.38 159 ILE B C 1
ATOM 2562 O O . ILE B 1 159 ? 4.945 16.219 -2.562 1 46.38 159 ILE B O 1
ATOM 2566 N N . SER B 1 160 ? 6.898 16.062 -3.598 1 43.88 160 SER B N 1
ATOM 2567 C CA . SER B 1 160 ? 6.531 17.141 -4.52 1 43.88 160 SER B CA 1
ATOM 2568 C C . SER B 1 160 ? 5.281 16.766 -5.316 1 43.88 160 SER B C 1
ATOM 2570 O O . SER B 1 160 ? 4.574 17.656 -5.809 1 43.88 160 SER B O 1
ATOM 2572 N N . THR B 1 161 ? 5.348 15.617 -5.746 1 41.91 161 THR B N 1
ATOM 2573 C CA . THR B 1 161 ? 4.195 15.344 -6.594 1 41.91 161 THR B CA 1
ATOM 2574 C C . THR B 1 161 ? 2.926 15.203 -5.758 1 41.91 161 THR B C 1
ATOM 2576 O O . THR B 1 161 ? 1.845 14.961 -6.297 1 41.91 161 THR B O 1
ATOM 2579 N N . GLY B 1 162 ? 2.844 15.758 -4.664 1 39.53 162 GLY B N 1
ATOM 2580 C CA . GLY B 1 162 ? 1.625 15.961 -3.895 1 39.53 162 GLY B CA 1
ATOM 2581 C C . GLY B 1 162 ? 0.556 14.93 -4.184 1 39.53 162 GLY B C 1
ATOM 2582 O O . GLY B 1 162 ? -0.638 15.203 -4.051 1 39.53 162 GLY B O 1
ATOM 2583 N N . GLY B 1 163 ? 0.809 13.656 -4.203 1 39.22 163 GLY B N 1
ATOM 2584 C CA . GLY B 1 163 ? -0.209 12.75 -4.703 1 39.22 163 GLY B CA 1
ATOM 2585 C C . GLY B 1 163 ? -0.869 13.234 -5.977 1 39.22 163 GLY B C 1
ATOM 2586 O O . GLY B 1 163 ? -1.892 12.695 -6.402 1 39.22 163 GLY B O 1
ATOM 2587 N N . ARG B 1 164 ? -0.749 14.422 -6.504 1 33.84 164 ARG B N 1
ATOM 2588 C CA . ARG B 1 164 ? -1.335 14.898 -7.754 1 33.84 164 ARG B CA 1
ATOM 2589 C C . ARG B 1 164 ? -0.684 14.227 -8.953 1 33.84 164 ARG B C 1
ATOM 2591 O O . ARG B 1 164 ? 0.543 14.203 -9.07 1 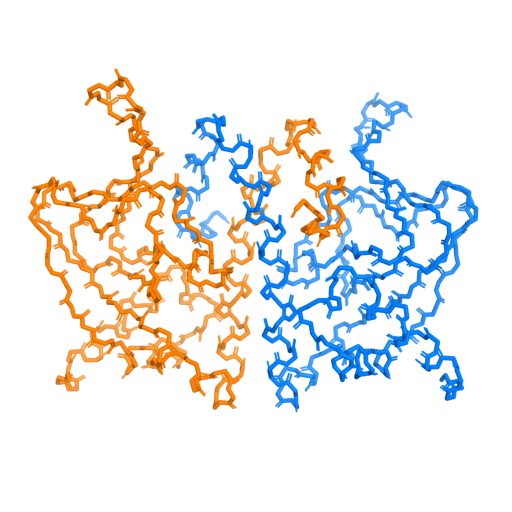33.84 164 ARG B O 1
ATOM 2598 N N . GLY B 1 165 ? -0.947 13.117 -9.367 1 28.72 165 GLY B N 1
ATOM 2599 C CA . GLY B 1 165 ? -0.685 12.883 -10.773 1 28.72 165 GLY B CA 1
ATOM 2600 C C . GLY B 1 165 ? -0.744 14.148 -11.609 1 28.72 165 GLY B C 1
ATOM 2601 O O . GLY B 1 165 ? -1.752 14.422 -12.266 1 28.72 165 GLY B O 1
ATOM 2602 N N . ARG B 1 166 ? -0.279 15.188 -11.398 1 27.36 166 ARG B N 1
ATOM 2603 C CA . ARG B 1 166 ? -0.441 16.406 -12.195 1 27.36 166 ARG B CA 1
ATOM 2604 C C . ARG B 1 166 ? 0.081 16.203 -13.617 1 27.36 166 ARG B C 1
ATOM 2606 O O . ARG B 1 166 ? -0.239 16.969 -14.516 1 27.36 166 ARG B O 1
ATOM 2613 N N . GLY B 1 167 ? 1.143 15.5 -14.008 1 23 167 GLY B N 1
ATOM 2614 C CA . GLY B 1 167 ? 1.339 15.617 -15.438 1 23 167 GLY B CA 1
ATOM 2615 C C . GLY B 1 167 ? 0.332 14.828 -16.25 1 23 167 GLY B C 1
ATOM 2616 O O . GLY B 1 167 ? -0.291 13.898 -15.734 1 23 167 GLY B O 1
#

Foldseek 3Di:
DDPVQLQVQLVQLCPAPLVVQQPSVLSSLVSVLFDDKDKDFAFDWPDAFQDFAQKKKFWAAAKKFWFQDDPVDPDTDGPDIDHHNDIPPVVCNVVVGTHHTIMGGHGMTMITMHGNVSCVVCCVVPVSSVVSSVVSVCVVVVVVCVVCCVVPPVVVVVVVCVPPPPD/DDPVQLQVQLVQLCPAPLVVQLPSVLSSLQSVLFDDKDKAFAFDWPFAFQDFALKKKFWAAAKKFWFQDDPPDPDTDGPDIDHHNDIPPVVCNVVVGTHHTIMGGHGMTMITMHGNVSCVVCCVVPVSSVVSSVVSVCVVVVVVCVVVCVVPCVVVVVVVCVVPPPD

Sequence (334 aa):
MKEQEIDRIATMIYEAPLGEYIGRDGAAILAEHAAEARLLKGDEFLYRRGDVTSSFYIVTDGRLALVREKTNERTAPIVHVLEKGDLVGELGFIDQTPHSLSVRALGDAAVLSFSAESIKPLITEHPELIFNFMRAVIKRVHHVVVTVGEHERELQEYISTGGRGRGMKEQEIDRIATMIYEAPLGEYIGRDGAAILAEHAAEARLLKGDEFLYRRGDVTSSFYIVTDGRLALVREKTNERTAPIVHVLEKGDLVGELGFIDQTPHSLSVRALGDAAVLSFSAESIKPLITEHPELIFNFMRAVIKRVHHVVVTVGEHERELQEYISTGGRGRG

pLDDT: mean 84.08, std 17.56, range [22.38, 97.94]